Protein AF-0000000066533233 (afdb_homodimer)

Secondary structure (DSSP, 8-state):
-------HHHHHHHHHHHTTT--B-HHHHHHHHHHHHHH-HHHHHH----HHHHHHHHHHHHHHHHTT-SPTTHHHHHHHHHHHHHHHHHHHHHHHHHHHHHHHHHHHHHHHHHHHHHHHHHHHHHHHHHHHHHHHHHHHHHHHSS--/-------HHHHHHHHHHHTTT--B-HHHHHHHHHHHHHH-HHHHHH----HHHHHHHHHHHHHHHHTT-SPTTHHHHHHHHHHHHHHHHHHHHHHHHHHHHHHHHHHHHHHHHHHHHHHHHHHHHHHHHHHHHHHHHHHHHHHHTT--

Solvent-accessible surface area (backbone atoms only — not comparable to full-atom values): 16231 Å² total; per-residue (Å²): 132,80,73,75,74,64,48,70,54,54,50,51,50,50,52,59,35,44,78,24,71,42,66,68,50,67,70,53,54,51,51,43,51,51,52,43,36,72,63,35,56,66,51,65,75,64,55,58,82,43,70,68,54,47,52,53,48,49,54,40,49,49,58,34,46,76,73,67,70,50,61,71,44,48,66,23,50,49,43,19,52,49,41,46,50,52,50,51,52,51,52,52,49,51,50,49,50,48,49,52,50,51,52,48,50,52,49,52,53,52,49,53,52,52,53,56,54,51,51,53,54,53,54,53,50,55,52,52,54,52,53,51,52,53,52,51,51,53,58,54,53,61,60,57,60,65,77,104,132,81,73,76,74,63,46,71,55,54,49,50,50,50,50,60,34,45,78,25,71,41,69,66,51,66,69,54,53,50,51,44,52,50,53,43,36,74,63,35,57,65,51,66,73,65,54,58,84,43,68,68,55,48,52,52,47,49,54,41,49,48,59,34,47,75,74,66,68,51,62,69,43,45,65,20,49,50,43,20,50,50,39,47,49,53,49,52,52,52,52,51,51,50,50,50,49,48,48,52,48,50,52,48,48,50,49,52,52,52,49,53,52,51,53,55,53,53,52,53,55,51,52,52,51,55,51,51,53,51,53,51,51,52,51,52,51,53,59,54,54,62,60,58,61,65,78,105

Nearest PDB structures (foldseek):
  5i27-assembly1_A  TM=8.491E-01  e=5.460E-04  Mouse mammary tumor virus
  5hyb-assembly1_B  TM=7.938E-01  e=5.138E-04  Mouse mammary tumor virus (STRAIN BR6)
  2mv4-assembly1_A  TM=7.016E-01  e=3.370E-03  Mason-Pfizer monkey virus
  5i27-assembly1_A  TM=8.586E-01  e=7.235E-04  Mouse mammary tumor virus
  5hyb-assembly1_B  TM=8.048E-01  e=5.025E-04  Mouse mammary tumor virus (STRAIN BR6)

Radius of gyration: 43.46 Å; Cα contacts (8 Å, |Δi|>4): 169; chains: 2; bounding box: 46×188×94 Å

Organism: Rattus norvegicus (NCBI:txid10116)

Structure (mmCIF, N/CA/C/O backbone):
data_AF-0000000066533233-model_v1
#
loop_
_entity.id
_entity.type
_entity.pdbx_description
1 polymer 'Uncharacterized protein'
#
loop_
_atom_site.group_PDB
_atom_site.id
_atom_site.type_symbol
_atom_site.label_atom_id
_atom_site.label_alt_id
_atom_site.label_comp_id
_atom_site.label_asym_id
_atom_site.label_entity_id
_atom_site.label_seq_id
_atom_site.pdbx_PDB_ins_code
_atom_site.Cartn_x
_atom_site.Cartn_y
_atom_site.Cartn_z
_atom_site.occupancy
_atom_site.B_iso_or_equiv
_atom_site.auth_seq_id
_atom_site.auth_comp_id
_atom_site.auth_asym_id
_atom_site.auth_atom_id
_atom_site.pdbx_PDB_model_num
ATOM 1 N N . MET A 1 1 ? 10.734 11.352 -30.969 1 25.33 1 MET A N 1
ATOM 2 C CA . MET A 1 1 ? 9.75 11.016 -29.938 1 25.33 1 MET A CA 1
ATOM 3 C C . MET A 1 1 ? 10.406 10.352 -28.734 1 25.33 1 MET A C 1
ATOM 5 O O . MET A 1 1 ? 11.008 9.281 -28.875 1 25.33 1 MET A O 1
ATOM 9 N N . GLY A 1 2 ? 11.289 10.906 -27.938 1 35.47 2 GLY A N 1
ATOM 10 C CA . GLY A 1 2 ? 12.375 10.445 -27.078 1 35.47 2 GLY A CA 1
ATOM 11 C C . GLY A 1 2 ? 11.953 9.352 -26.109 1 35.47 2 GLY A C 1
ATOM 12 O O . GLY A 1 2 ? 10.891 9.438 -25.5 1 35.47 2 GLY A O 1
ATOM 13 N N . SER A 1 3 ? 12.078 8.102 -26.297 1 41.72 3 SER A N 1
ATOM 14 C CA . SER A 1 3 ? 11.883 6.918 -25.469 1 41.72 3 SER A CA 1
ATOM 15 C C . SER A 1 3 ? 12.219 7.195 -24.016 1 41.72 3 SER A C 1
ATOM 17 O O . SER A 1 3 ? 13.383 7.441 -23.672 1 41.72 3 SER A O 1
ATOM 19 N N . SER A 1 4 ? 11.625 8.117 -23.359 1 45.34 4 SER A N 1
ATOM 20 C CA . SER A 1 4 ? 11.938 8.43 -21.969 1 45.34 4 SER A CA 1
ATOM 21 C C . SER A 1 4 ? 12.406 7.188 -21.219 1 45.34 4 SER A C 1
ATOM 23 O O . SER A 1 4 ? 11.656 6.215 -21.094 1 45.34 4 SER A O 1
ATOM 25 N N . HIS A 1 5 ? 13.586 6.777 -21.422 1 52.59 5 HIS A N 1
ATOM 26 C CA . HIS A 1 5 ? 14.312 5.605 -20.938 1 52.59 5 HIS A CA 1
ATOM 27 C C . HIS A 1 5 ? 13.953 5.301 -19.484 1 52.59 5 HIS A C 1
ATOM 29 O O . HIS A 1 5 ? 14.352 6.035 -18.578 1 52.59 5 HIS A O 1
ATOM 35 N N . SER A 1 6 ? 12.859 4.664 -19.344 1 65.81 6 SER A N 1
ATOM 36 C CA . SER A 1 6 ? 12.531 4.117 -18.031 1 65.81 6 SER A CA 1
ATOM 37 C C . SER A 1 6 ? 13.711 3.354 -17.438 1 65.81 6 SER A C 1
ATOM 39 O O . SER A 1 6 ? 14.367 2.576 -18.141 1 65.81 6 SER A O 1
ATOM 41 N N . THR A 1 7 ? 14.289 3.848 -16.438 1 83.56 7 THR A N 1
ATOM 42 C CA . THR A 1 7 ? 15.312 3.092 -15.734 1 83.56 7 THR A CA 1
ATOM 43 C C . THR A 1 7 ? 14.867 1.652 -15.5 1 83.56 7 THR A C 1
ATOM 45 O O . THR A 1 7 ? 13.664 1.362 -15.516 1 83.56 7 THR A O 1
ATOM 48 N N . PRO A 1 8 ? 15.836 0.792 -15.594 1 89.81 8 PRO A N 1
ATOM 49 C CA . PRO A 1 8 ? 15.492 -0.604 -15.312 1 89.81 8 PRO A CA 1
ATOM 50 C C . PRO A 1 8 ? 14.625 -0.759 -14.07 1 89.81 8 PRO A C 1
ATOM 52 O O . PRO A 1 8 ? 13.719 -1.594 -14.039 1 89.81 8 PRO A O 1
ATOM 55 N N . LEU A 1 9 ? 14.891 0.061 -13.172 1 93.5 9 LEU A N 1
ATOM 56 C CA . LEU A 1 9 ? 14.133 -0.022 -11.93 1 93.5 9 LEU A CA 1
ATOM 57 C C . LEU A 1 9 ? 12.68 0.391 -12.156 1 93.5 9 LEU A C 1
ATOM 59 O O . LEU A 1 9 ? 11.758 -0.261 -11.664 1 93.5 9 LEU A O 1
ATOM 63 N N . LEU A 1 10 ? 12.469 1.423 -12.836 1 94.06 10 LEU A N 1
ATOM 64 C CA . LEU A 1 10 ? 11.109 1.865 -13.156 1 94.06 10 LEU A CA 1
ATOM 65 C C . LEU A 1 10 ? 10.352 0.787 -13.914 1 94.06 10 LEU A C 1
ATOM 67 O O . LEU A 1 10 ? 9.188 0.507 -13.617 1 94.06 10 LEU A O 1
ATOM 71 N N . SER A 1 11 ? 11.016 0.204 -14.844 1 94.06 11 SER A N 1
ATOM 72 C CA . SER A 1 11 ? 10.383 -0.852 -15.633 1 94.06 11 SER A CA 1
ATOM 73 C C . SER A 1 11 ? 10.039 -2.057 -14.758 1 94.06 11 SER A C 1
ATOM 75 O O . SER A 1 11 ? 8.984 -2.67 -14.93 1 94.06 11 SER A O 1
ATOM 77 N N . ALA A 1 12 ? 10.938 -2.371 -13.891 1 94.5 12 ALA A N 1
ATOM 78 C CA . ALA A 1 12 ? 10.719 -3.498 -12.992 1 94.5 12 ALA A CA 1
ATOM 79 C C . ALA A 1 12 ? 9.523 -3.24 -12.078 1 94.5 12 ALA A C 1
ATOM 81 O O . ALA A 1 12 ? 8.727 -4.145 -11.812 1 94.5 12 ALA A O 1
ATOM 82 N N . LEU A 1 13 ? 9.414 -2.031 -11.609 1 95.31 13 LEU A N 1
ATOM 83 C CA . LEU A 1 13 ? 8.289 -1.667 -10.758 1 95.31 13 LEU A CA 1
ATOM 84 C C . LEU A 1 13 ? 6.977 -1.727 -11.531 1 95.31 13 LEU A C 1
ATOM 86 O O . LEU A 1 13 ? 5.977 -2.238 -11.023 1 95.31 13 LEU A O 1
ATOM 90 N N . GLN A 1 14 ? 7.039 -1.22 -12.672 1 95.06 14 GLN A N 1
ATOM 91 C CA . GLN A 1 14 ? 5.84 -1.238 -13.508 1 95.06 14 GLN A CA 1
ATOM 92 C C . GLN A 1 14 ? 5.398 -2.668 -13.797 1 95.06 14 GLN A C 1
ATOM 94 O O . GLN A 1 14 ? 4.203 -2.965 -13.805 1 95.06 14 GLN A O 1
ATOM 99 N N . GLU A 1 15 ? 6.316 -3.533 -14.102 1 95.25 15 GLU A N 1
ATOM 100 C CA . GLU A 1 15 ? 5.996 -4.938 -14.344 1 95.25 15 GLU A CA 1
ATOM 101 C C . GLU A 1 15 ? 5.402 -5.59 -13.094 1 95.25 15 GLU A C 1
ATOM 103 O O . GLU A 1 15 ? 4.406 -6.312 -13.188 1 95.25 15 GLU A O 1
ATOM 108 N N . LEU A 1 16 ? 6.016 -5.316 -11.961 1 95.25 16 LEU A N 1
ATOM 109 C CA . LEU A 1 16 ? 5.551 -5.867 -10.695 1 95.25 16 LEU A CA 1
ATOM 110 C C . LEU A 1 16 ? 4.102 -5.469 -10.43 1 95.25 16 LEU A C 1
ATOM 112 O O . LEU A 1 16 ? 3.271 -6.316 -10.102 1 95.25 16 LEU A O 1
ATOM 116 N N . LEU A 1 17 ? 3.791 -4.199 -10.602 1 95.38 17 LEU A N 1
ATOM 117 C CA . LEU A 1 17 ? 2.459 -3.656 -10.359 1 95.38 17 LEU A CA 1
ATOM 118 C C . LEU A 1 17 ? 1.478 -4.133 -11.422 1 95.38 17 LEU A C 1
ATOM 120 O O . LEU A 1 17 ? 0.337 -4.484 -11.109 1 95.38 17 LEU A O 1
ATOM 124 N N . GLY A 1 18 ? 1.97 -4.188 -12.648 1 94.44 18 GLY A N 1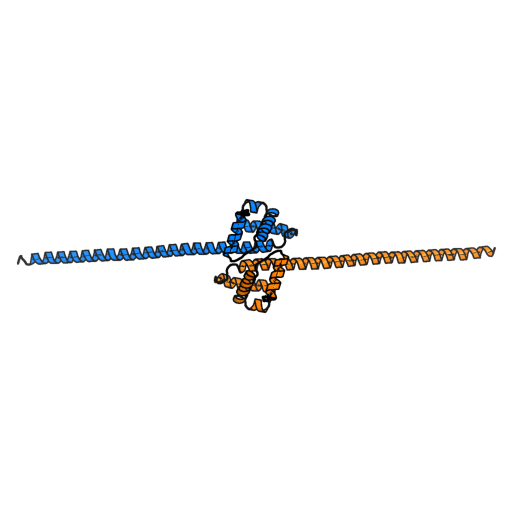
ATOM 125 C CA . GLY A 1 18 ? 1.137 -4.629 -13.75 1 94.44 18 GLY A CA 1
ATOM 126 C C . GLY A 1 18 ? 0.648 -6.055 -13.594 1 94.44 18 GLY A C 1
ATOM 127 O O . GLY A 1 18 ? -0.498 -6.367 -13.93 1 94.44 18 GLY A O 1
ATOM 128 N N . GLN A 1 19 ? 1.421 -6.891 -13.141 1 93.31 19 GLN A N 1
ATOM 129 C CA . GLN A 1 19 ? 1.07 -8.289 -12.922 1 93.31 19 GLN A CA 1
ATOM 130 C C . GLN A 1 19 ? -0.062 -8.414 -11.906 1 93.31 19 GLN A C 1
ATOM 132 O O . GLN A 1 19 ? -0.765 -9.43 -11.875 1 93.31 19 GLN A O 1
ATOM 137 N N . ARG A 1 20 ? -0.234 -7.422 -11.148 1 92.25 20 ARG A N 1
ATOM 138 C CA . ARG A 1 20 ? -1.268 -7.426 -10.117 1 92.25 20 ARG A CA 1
ATOM 139 C C . ARG A 1 20 ? -2.404 -6.477 -10.477 1 92.25 20 ARG A C 1
ATOM 141 O O . ARG A 1 20 ? -3.166 -6.051 -9.602 1 92.25 20 ARG A O 1
ATOM 148 N N . LYS A 1 21 ? -2.408 -6.039 -11.672 1 91.19 21 LYS A N 1
ATOM 149 C CA . LYS A 1 21 ? -3.469 -5.223 -12.25 1 91.19 21 LYS A CA 1
ATOM 150 C C . LYS A 1 21 ? -3.537 -3.854 -11.578 1 91.19 21 LYS A C 1
ATOM 152 O O . LYS A 1 21 ? -4.621 -3.285 -11.422 1 91.19 21 LYS A O 1
ATOM 157 N N . LEU A 1 22 ? -2.391 -3.547 -11.086 1 93.25 22 LEU A N 1
ATOM 158 C CA . LEU A 1 22 ? -2.266 -2.205 -10.531 1 93.25 22 LEU A CA 1
ATOM 159 C C . LEU A 1 22 ? -1.578 -1.268 -11.516 1 93.25 22 LEU A C 1
ATOM 161 O O . LEU A 1 22 ? -0.534 -1.606 -12.078 1 93.25 22 LEU A O 1
ATOM 165 N N . LYS A 1 23 ? -2.234 -0.188 -11.773 1 91.12 23 LYS A N 1
ATOM 166 C CA . LYS A 1 23 ? -1.655 0.791 -12.688 1 91.12 23 LYS A CA 1
ATOM 167 C C . LYS A 1 23 ? -1.463 2.139 -12 1 91.12 23 LYS A C 1
ATOM 169 O O . LYS A 1 23 ? -2.434 2.771 -11.578 1 91.12 23 LYS A O 1
ATOM 174 N N . ILE A 1 24 ? -0.242 2.443 -11.891 1 91.69 24 ILE A N 1
ATOM 175 C CA . ILE A 1 24 ? 0.145 3.738 -11.336 1 91.69 24 ILE A CA 1
ATOM 176 C C . ILE A 1 24 ? 0.791 4.59 -12.43 1 91.69 24 ILE A C 1
ATOM 178 O O . ILE A 1 24 ? 1.568 4.086 -13.242 1 91.69 24 ILE A O 1
ATOM 182 N N . GLU A 1 25 ? 0.416 5.852 -12.406 1 91.25 25 GLU A N 1
ATOM 183 C CA . GLU A 1 25 ? 0.989 6.762 -13.391 1 91.25 25 GLU A CA 1
ATOM 184 C C . GLU A 1 25 ? 2.512 6.805 -13.281 1 91.25 25 GLU A C 1
ATOM 186 O O . GLU A 1 25 ? 3.061 6.836 -12.18 1 91.25 25 GLU A O 1
ATOM 191 N N . LYS A 1 26 ? 3.09 6.867 -14.461 1 92.81 26 LYS A N 1
ATOM 192 C CA . LYS A 1 26 ? 4.547 6.887 -14.523 1 92.81 26 LYS A CA 1
ATOM 193 C C . LYS A 1 26 ? 5.121 8.055 -13.734 1 92.81 26 LYS A C 1
ATOM 195 O O . LYS A 1 26 ? 6.129 7.91 -13.039 1 92.81 26 LYS A O 1
ATOM 200 N N . LYS A 1 27 ? 4.5 9.203 -13.805 1 93.75 27 LYS A N 1
ATOM 201 C CA . LYS A 1 27 ? 4.984 10.406 -13.133 1 93.75 27 LYS A CA 1
ATOM 202 C C . LYS A 1 27 ? 5.023 10.211 -11.617 1 93.75 27 LYS A C 1
ATOM 204 O O . LYS A 1 27 ? 5.922 10.719 -10.945 1 93.75 27 LYS A O 1
ATOM 209 N N . ILE A 1 28 ? 4.062 9.492 -11.125 1 93.88 28 ILE A N 1
ATOM 210 C CA . ILE A 1 28 ? 3.984 9.234 -9.688 1 93.88 28 ILE A CA 1
ATOM 211 C C . ILE A 1 28 ? 5.121 8.305 -9.273 1 93.88 28 ILE A C 1
ATOM 213 O O . ILE A 1 28 ? 5.777 8.539 -8.25 1 93.88 28 ILE A O 1
ATOM 217 N N . LEU A 1 29 ? 5.395 7.266 -10.086 1 95.19 29 LEU A N 1
ATOM 218 C CA . LEU A 1 29 ? 6.473 6.332 -9.789 1 95.19 29 LEU A CA 1
ATOM 219 C C . LEU A 1 29 ? 7.828 7.023 -9.859 1 95.19 29 LEU A C 1
ATOM 221 O O . LEU A 1 29 ? 8.711 6.758 -9.039 1 95.19 29 LEU A O 1
ATOM 225 N N . LEU A 1 30 ? 7.934 7.914 -10.781 1 94.94 30 LEU A N 1
ATOM 226 C CA . LEU A 1 30 ? 9.188 8.656 -10.906 1 94.94 30 LEU A CA 1
ATOM 227 C C . LEU A 1 30 ? 9.398 9.57 -9.703 1 94.94 30 LEU A C 1
ATOM 229 O O . LEU A 1 30 ? 10.508 9.641 -9.164 1 94.94 30 LEU A O 1
ATOM 233 N N . SER A 1 31 ? 8.375 10.242 -9.297 1 95.62 31 SER A N 1
ATOM 234 C CA . SER A 1 31 ? 8.453 11.078 -8.102 1 95.62 31 SER A CA 1
ATOM 235 C C . SER A 1 31 ? 8.805 10.25 -6.871 1 95.62 31 SER A C 1
ATOM 237 O O . SER A 1 31 ? 9.586 10.688 -6.023 1 95.62 31 SER A O 1
ATOM 239 N N . PHE A 1 32 ? 8.234 9.102 -6.797 1 96.69 32 PHE A N 1
ATOM 240 C CA . PHE A 1 32 ? 8.516 8.18 -5.699 1 96.69 32 PHE A CA 1
ATOM 241 C C . PHE A 1 32 ? 9.984 7.773 -5.699 1 96.69 32 PHE A C 1
ATOM 243 O O . PHE A 1 32 ? 10.641 7.805 -4.656 1 96.69 32 PHE A O 1
ATOM 250 N N . LEU A 1 33 ? 10.484 7.434 -6.848 1 96.31 33 LEU A N 1
ATOM 251 C CA . LEU A 1 33 ? 11.875 7 -6.953 1 96.31 33 LEU A CA 1
ATOM 252 C C . LEU A 1 33 ? 12.82 8.148 -6.637 1 96.31 33 LEU A C 1
ATOM 254 O O . LEU A 1 33 ? 13.875 7.941 -6.027 1 96.31 33 LEU A O 1
ATOM 258 N N . ASP A 1 34 ? 12.445 9.344 -7 1 96.38 34 ASP A N 1
ATOM 259 C CA . ASP A 1 34 ? 13.234 10.516 -6.648 1 96.38 34 ASP A CA 1
ATOM 260 C C . ASP A 1 34 ? 13.289 10.703 -5.133 1 96.38 34 ASP A C 1
ATOM 262 O O . ASP A 1 34 ? 14.352 11.016 -4.582 1 96.38 34 ASP A O 1
ATOM 266 N N . GLU A 1 35 ? 12.164 10.547 -4.516 1 97.19 35 GLU A N 1
ATOM 267 C CA . GLU A 1 35 ? 12.102 10.656 -3.061 1 97.19 35 GLU A CA 1
ATOM 268 C C . GLU A 1 35 ? 12.914 9.555 -2.389 1 97.19 35 GLU A C 1
ATOM 270 O O . GLU A 1 35 ? 13.586 9.805 -1.383 1 97.19 35 GLU A O 1
ATOM 275 N N . CYS A 1 36 ? 12.883 8.367 -2.928 1 96.75 36 CYS A N 1
ATOM 276 C CA . CYS A 1 36 ? 13.711 7.277 -2.422 1 96.75 36 CYS A CA 1
ATOM 277 C C . CYS A 1 36 ? 15.188 7.617 -2.537 1 96.75 36 CYS A C 1
ATOM 279 O O . CYS A 1 36 ? 15.969 7.348 -1.619 1 96.75 36 CYS A O 1
ATOM 281 N N . ASN A 1 37 ? 15.539 8.188 -3.619 1 95.94 37 ASN A N 1
ATOM 282 C CA . ASN A 1 37 ? 16.922 8.578 -3.834 1 95.94 37 ASN A CA 1
ATOM 283 C C . ASN A 1 37 ? 17.375 9.641 -2.834 1 95.94 37 ASN A C 1
ATOM 285 O O . ASN A 1 37 ? 18.5 9.594 -2.338 1 95.94 37 ASN A O 1
ATOM 289 N N . ARG A 1 38 ? 16.609 10.5 -2.58 1 96.75 38 ARG A N 1
ATOM 290 C CA . ARG A 1 38 ? 16.906 11.555 -1.61 1 96.75 38 ARG A CA 1
ATOM 291 C C . ARG A 1 38 ? 17.078 10.977 -0.21 1 96.75 38 ARG A C 1
ATOM 293 O O . ARG A 1 38 ? 18.016 11.336 0.505 1 96.75 38 ARG A O 1
ATOM 300 N N . CYS A 1 39 ? 16.266 10.047 0.195 1 96.31 39 CYS A N 1
ATOM 301 C CA . CYS A 1 39 ? 16.25 9.5 1.547 1 96.31 39 CYS A CA 1
ATOM 302 C C . CYS A 1 39 ? 17.266 8.383 1.7 1 96.31 39 CYS A C 1
ATOM 304 O O . CYS A 1 39 ? 17.797 8.164 2.791 1 96.31 39 CYS A O 1
ATOM 306 N N . ALA A 1 40 ? 17.422 7.656 0.621 1 96.69 40 ALA A N 1
ATOM 307 C CA . ALA A 1 40 ? 18.25 6.453 0.641 1 96.69 40 ALA A CA 1
ATOM 308 C C . ALA A 1 40 ? 19.047 6.309 -0.656 1 96.69 40 ALA A C 1
ATOM 310 O O . ALA A 1 40 ? 18.781 5.414 -1.461 1 96.69 40 ALA A O 1
ATOM 311 N N . PRO A 1 41 ? 20.109 7.008 -0.804 1 95.31 41 PRO A N 1
ATOM 312 C CA . PRO A 1 41 ? 20.844 7.023 -2.07 1 95.31 41 PRO A CA 1
ATOM 313 C C . PRO A 1 41 ? 21.391 5.648 -2.457 1 95.31 41 PRO A C 1
ATOM 315 O O . PRO A 1 41 ? 21.516 5.344 -3.646 1 95.31 41 PRO A O 1
ATOM 318 N N . TRP A 1 42 ? 21.594 4.793 -1.522 1 95.12 42 TRP A N 1
ATOM 319 C CA . TRP A 1 42 ? 22.109 3.457 -1.798 1 95.12 42 TRP A CA 1
ATOM 320 C C . TRP A 1 42 ? 21.109 2.646 -2.611 1 95.12 42 TRP A C 1
ATOM 322 O O . TRP A 1 42 ? 21.484 1.709 -3.318 1 95.12 42 TRP A O 1
ATOM 332 N N . PHE A 1 43 ? 19.875 2.908 -2.494 1 95.25 43 PHE A N 1
ATOM 333 C CA . PHE A 1 43 ? 18.812 2.062 -3.033 1 95.25 43 PHE A CA 1
ATOM 334 C C . PHE A 1 43 ? 18.797 2.107 -4.555 1 95.25 43 PHE A C 1
ATOM 336 O O . PHE A 1 43 ? 18.703 1.07 -5.215 1 95.25 43 PHE A O 1
ATOM 343 N N . ILE A 1 44 ? 18.875 3.301 -5.062 1 89.69 44 ILE A N 1
ATOM 344 C CA . ILE A 1 44 ? 18.797 3.436 -6.516 1 89.69 44 ILE A CA 1
ATOM 345 C C . ILE A 1 44 ? 20.047 2.84 -7.148 1 89.69 44 ILE A C 1
ATOM 347 O O . ILE A 1 44 ? 19.984 2.256 -8.234 1 89.69 44 ILE A O 1
ATOM 351 N N . VAL A 1 45 ? 21.172 3 -6.461 1 88.38 45 VAL A N 1
ATOM 352 C CA . VAL A 1 45 ? 22.438 2.469 -6.941 1 88.38 45 VAL A CA 1
ATOM 353 C C . VAL A 1 45 ? 22.391 0.942 -6.961 1 88.38 45 VAL A C 1
ATOM 355 O O . VAL A 1 45 ? 22.828 0.313 -7.926 1 88.38 45 VAL A O 1
ATOM 358 N N . SER A 1 46 ? 21.766 0.356 -5.973 1 86.88 46 SER A N 1
ATOM 359 C CA . SER A 1 46 ? 21.641 -1.098 -5.926 1 86.88 46 SER A CA 1
ATOM 360 C C . SER A 1 46 ? 20.656 -1.602 -6.977 1 86.88 46 SER A C 1
ATOM 362 O O . SER A 1 46 ? 20.875 -2.648 -7.59 1 86.88 46 SER A O 1
ATOM 364 N N . GLY A 1 47 ? 19.547 -0.859 -7.062 1 83.19 47 GLY A N 1
ATOM 365 C CA . GLY A 1 47 ? 18.516 -1.21 -8.016 1 83.19 47 GLY A CA 1
ATOM 366 C C . GLY A 1 47 ? 17.797 -2.504 -7.664 1 83.19 47 GLY A C 1
ATOM 367 O O . GLY A 1 47 ? 17.094 -3.076 -8.5 1 83.19 47 GLY A O 1
ATOM 368 N N . SER A 1 48 ? 17.906 -2.99 -6.496 1 89.31 48 SER A N 1
ATOM 369 C CA . SER A 1 48 ? 17.391 -4.293 -6.098 1 89.31 48 SER A CA 1
ATOM 370 C C . SER A 1 48 ? 15.969 -4.18 -5.57 1 89.31 48 SER A C 1
ATOM 372 O O . SER A 1 48 ? 15.656 -3.273 -4.793 1 89.31 48 SER A O 1
ATOM 374 N N . LEU A 1 49 ? 15.188 -5.078 -6.113 1 93.56 49 LEU A N 1
ATOM 375 C CA . LEU A 1 49 ? 13.805 -5.141 -5.637 1 93.56 49 LEU A CA 1
ATOM 376 C C . LEU A 1 49 ? 13.586 -6.371 -4.77 1 93.56 49 LEU A C 1
ATOM 378 O O . LEU A 1 49 ? 12.484 -6.922 -4.734 1 93.56 49 LEU A O 1
ATOM 382 N N . THR A 1 50 ? 14.656 -6.746 -4.121 1 93.56 50 THR A N 1
ATOM 383 C CA . THR A 1 50 ? 14.477 -7.832 -3.162 1 93.56 50 THR A CA 1
ATOM 384 C C . THR A 1 50 ? 13.727 -7.344 -1.928 1 93.56 50 THR A C 1
ATOM 386 O O . THR A 1 50 ? 13.75 -6.152 -1.606 1 93.56 50 THR A O 1
ATOM 389 N N . LEU A 1 51 ? 13.102 -8.305 -1.281 1 94.88 51 LEU A N 1
ATOM 390 C CA . LEU A 1 51 ? 12.375 -7.941 -0.068 1 94.88 51 LEU A CA 1
ATOM 391 C C . LEU A 1 51 ? 13.32 -7.359 0.978 1 94.88 51 LEU A C 1
ATOM 393 O O . LEU A 1 51 ? 12.953 -6.43 1.701 1 94.88 51 LEU A O 1
ATOM 397 N N . ARG A 1 52 ? 14.477 -7.922 1.049 1 94.56 52 ARG A N 1
ATOM 398 C CA . ARG A 1 52 ? 15.469 -7.445 2.008 1 94.56 52 ARG A CA 1
ATOM 399 C C . ARG A 1 52 ? 15.844 -5.988 1.73 1 94.56 52 ARG A C 1
ATOM 401 O O . ARG A 1 52 ? 15.859 -5.164 2.645 1 94.56 52 ARG A O 1
ATOM 408 N N . ALA A 1 53 ? 16.203 -5.688 0.531 1 95.69 53 ALA A N 1
ATOM 409 C CA . ALA A 1 53 ? 16.531 -4.32 0.148 1 95.69 53 ALA A CA 1
ATOM 410 C C . ALA A 1 53 ? 15.352 -3.381 0.371 1 95.69 53 ALA A C 1
ATOM 412 O O . ALA A 1 53 ? 15.531 -2.236 0.792 1 95.69 53 ALA A O 1
ATOM 413 N N . TRP A 1 54 ? 14.156 -3.848 0.099 1 97.5 54 TRP A N 1
ATOM 414 C CA . TRP A 1 54 ? 12.953 -3.041 0.24 1 97.5 54 TRP A CA 1
ATOM 415 C C . TRP A 1 54 ? 12.672 -2.73 1.707 1 97.5 54 TRP A C 1
ATOM 417 O O . TRP A 1 54 ? 12.266 -1.616 2.047 1 97.5 54 TRP A O 1
ATOM 427 N N . GLU A 1 55 ? 12.938 -3.668 2.551 1 97.19 55 GLU A N 1
ATOM 428 C CA . GLU A 1 55 ? 12.758 -3.465 3.984 1 97.19 55 GLU A CA 1
ATOM 429 C C . GLU A 1 55 ? 13.781 -2.475 4.535 1 97.19 55 GLU A C 1
ATOM 431 O O . GLU A 1 55 ? 13.461 -1.66 5.402 1 97.19 55 GLU A O 1
ATOM 436 N N . ARG A 1 56 ? 14.969 -2.553 4.027 1 9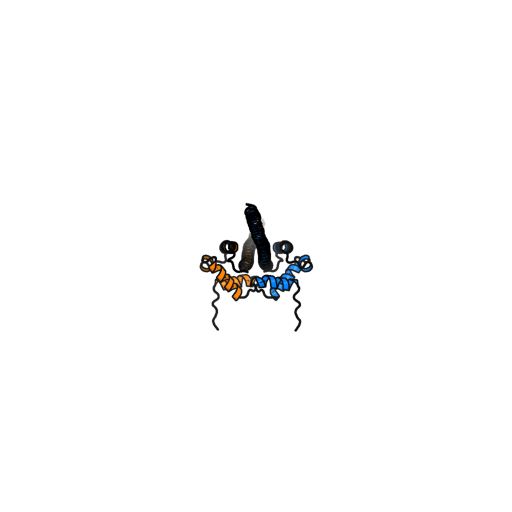7.44 56 ARG A N 1
ATOM 437 C CA . ARG A 1 56 ? 15.984 -1.573 4.41 1 97.44 56 ARG A CA 1
ATOM 438 C C . ARG A 1 56 ? 15.578 -0.169 3.977 1 97.44 56 ARG A C 1
ATOM 440 O O . ARG A 1 56 ? 15.734 0.791 4.734 1 97.44 56 ARG A O 1
ATOM 447 N N . LEU A 1 57 ? 15.109 -0.087 2.795 1 97.88 57 LEU A N 1
ATOM 448 C CA . LEU A 1 57 ? 14.578 1.186 2.314 1 97.88 57 LEU A CA 1
ATOM 449 C C . LEU A 1 57 ? 13.492 1.708 3.24 1 97.88 57 LEU A C 1
ATOM 451 O O . LEU A 1 57 ? 13.461 2.896 3.568 1 97.88 57 LEU A O 1
ATOM 455 N N . GLY A 1 58 ? 12.609 0.815 3.645 1 97.88 58 GLY A N 1
ATOM 456 C CA . GLY A 1 58 ? 11.547 1.197 4.559 1 97.88 58 GLY A CA 1
ATOM 457 C C . GLY A 1 58 ? 12.062 1.839 5.836 1 97.88 58 GLY A C 1
ATOM 458 O O . GLY A 1 58 ? 11.492 2.826 6.309 1 97.88 58 GLY A O 1
ATOM 459 N N . LYS A 1 59 ? 13.078 1.296 6.332 1 97.56 59 LYS A N 1
ATOM 460 C CA . LYS A 1 59 ? 13.672 1.839 7.551 1 97.56 59 LYS A CA 1
ATOM 461 C C . LYS A 1 59 ? 14.211 3.248 7.32 1 97.56 59 LYS A C 1
ATOM 463 O O . LYS A 1 59 ? 14.062 4.125 8.172 1 97.56 59 LYS A O 1
ATOM 468 N N . ASP A 1 60 ? 14.82 3.428 6.195 1 97.44 60 ASP A N 1
ATOM 469 C CA . ASP A 1 60 ? 15.344 4.754 5.875 1 97.44 60 ASP A CA 1
ATOM 470 C C . ASP A 1 60 ? 14.203 5.762 5.695 1 97.44 60 ASP A C 1
ATOM 472 O O . ASP A 1 60 ? 14.32 6.91 6.121 1 97.44 60 ASP A O 1
ATOM 476 N N . LEU A 1 61 ? 13.156 5.387 5.094 1 97.19 61 LEU A N 1
ATOM 477 C CA . LEU A 1 61 ? 12.008 6.27 4.91 1 97.19 61 LEU A CA 1
ATOM 478 C C . LEU A 1 61 ? 11.375 6.621 6.254 1 97.19 61 LEU A C 1
ATOM 480 O O . LEU A 1 61 ? 10.875 7.734 6.438 1 97.19 61 LEU A O 1
ATOM 484 N N . ASP A 1 62 ? 11.445 5.68 7.18 1 95.5 62 ASP A N 1
ATOM 485 C CA . ASP A 1 62 ? 10.883 5.91 8.508 1 95.5 62 ASP A CA 1
ATOM 486 C C . ASP A 1 62 ? 11.641 7.012 9.242 1 95.5 62 ASP A C 1
ATOM 488 O O . ASP A 1 62 ? 11.039 7.793 9.984 1 95.5 62 ASP A O 1
ATOM 492 N N . LYS A 1 63 ? 12.914 7.055 9.055 1 95.62 63 LYS A N 1
ATOM 493 C CA . LYS A 1 63 ? 13.711 8.117 9.664 1 95.62 63 LYS A CA 1
ATOM 494 C C . LYS A 1 63 ? 13.258 9.492 9.18 1 95.62 63 LYS A C 1
ATOM 496 O O . LYS A 1 63 ? 13.172 10.438 9.961 1 95.62 63 LYS A O 1
ATOM 501 N N . GLU A 1 64 ? 12.969 9.547 7.934 1 94.19 64 GLU A N 1
ATOM 502 C CA . GLU A 1 64 ? 12.531 10.805 7.34 1 94.19 64 GLU A CA 1
ATOM 503 C C . GLU A 1 64 ? 11.117 11.164 7.797 1 94.19 64 GLU A C 1
ATOM 505 O O . GLU A 1 64 ? 10.789 12.344 7.945 1 94.19 64 GLU A O 1
ATOM 510 N N . THR A 1 65 ? 10.336 10.188 7.984 1 89.94 65 THR A N 1
ATOM 511 C CA . THR A 1 65 ? 8.977 10.398 8.469 1 89.94 65 THR A CA 1
ATOM 512 C C . THR A 1 65 ? 8.984 11 9.867 1 89.94 65 THR A C 1
ATOM 514 O O . THR A 1 65 ? 8.188 11.891 10.172 1 89.94 65 THR A O 1
ATOM 517 N N . THR A 1 66 ? 9.828 10.578 10.703 1 88.56 66 THR A N 1
ATOM 518 C CA . THR A 1 66 ? 9.922 11.008 12.094 1 88.56 66 THR A CA 1
ATOM 519 C C . THR A 1 66 ? 10.266 12.492 12.18 1 88.56 66 THR A C 1
ATOM 521 O O . THR A 1 66 ? 9.828 13.18 13.102 1 88.56 66 THR A O 1
ATOM 524 N N . VAL A 1 67 ? 10.953 13 11.234 1 89.88 67 VAL A N 1
ATOM 525 C CA . VAL A 1 67 ? 11.359 14.398 11.281 1 89.88 67 VAL A CA 1
ATOM 526 C C . VAL A 1 67 ? 10.445 15.234 10.383 1 89.88 67 VAL A C 1
ATOM 528 O O . VAL A 1 67 ? 10.664 16.438 10.211 1 89.88 67 VAL A O 1
ATOM 531 N N . GLY A 1 68 ? 9.461 14.531 9.781 1 87.44 68 GLY A N 1
ATOM 532 C CA . GLY A 1 68 ? 8.43 15.242 9.039 1 87.44 68 GLY A CA 1
ATOM 533 C C . GLY A 1 68 ? 8.883 15.688 7.664 1 87.44 68 GLY A C 1
ATOM 534 O O . GLY A 1 68 ? 8.359 16.656 7.117 1 87.44 68 GLY A O 1
ATOM 535 N N . LYS A 1 69 ? 9.844 15.039 7.066 1 92.19 69 LYS A N 1
ATOM 536 C CA . LYS A 1 69 ? 10.43 15.508 5.812 1 92.19 69 LYS A CA 1
ATOM 537 C C . LYS A 1 69 ? 10.031 14.602 4.652 1 92.19 69 LYS A C 1
ATOM 539 O O . LYS A 1 69 ? 10.297 14.914 3.49 1 92.19 69 LYS A O 1
ATOM 544 N N . LEU A 1 70 ? 9.359 13.523 4.934 1 94.62 70 LEU A N 1
ATOM 545 C CA . LEU A 1 70 ? 9 12.586 3.881 1 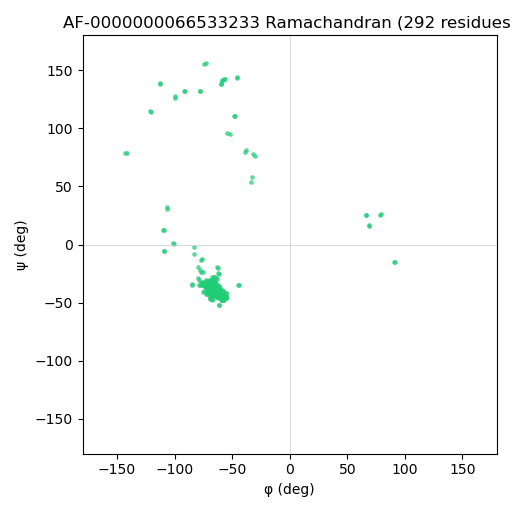94.62 70 LEU A CA 1
ATOM 546 C C . LEU A 1 70 ? 7.812 13.102 3.074 1 94.62 70 LEU A C 1
ATOM 548 O O . LEU A 1 70 ? 6.805 13.523 3.645 1 94.62 70 LEU A O 1
ATOM 552 N N . LYS A 1 71 ? 7.957 13.047 1.772 1 94.62 71 LYS A N 1
ATOM 553 C CA . LYS A 1 71 ? 6.867 13.477 0.9 1 94.62 71 LYS A CA 1
ATOM 554 C C . LYS A 1 71 ? 5.605 12.656 1.146 1 94.62 71 LYS A C 1
ATOM 556 O O . LYS A 1 71 ? 5.68 11.43 1.295 1 94.62 71 LYS A O 1
ATOM 561 N N . PRO A 1 72 ? 4.543 13.359 1.157 1 92.31 72 PRO A N 1
ATOM 562 C CA . PRO A 1 72 ? 3.289 12.617 1.295 1 92.31 72 PRO A CA 1
ATOM 563 C C . PRO A 1 72 ? 3.107 11.555 0.209 1 92.31 72 PRO A C 1
ATOM 565 O O . PRO A 1 72 ? 3.479 11.781 -0.946 1 92.31 72 PRO A O 1
ATOM 568 N N . GLY A 1 73 ? 2.559 10.438 0.59 1 94.69 73 GLY A N 1
ATOM 569 C CA . GLY A 1 73 ? 2.289 9.383 -0.376 1 94.69 73 GLY A CA 1
ATOM 570 C C . GLY A 1 73 ? 3.432 8.391 -0.517 1 94.69 73 GLY A C 1
ATOM 571 O O . GLY A 1 73 ? 3.252 7.301 -1.059 1 94.69 73 GLY A O 1
ATOM 572 N N . THR A 1 74 ? 4.598 8.766 -0.021 1 96.38 74 THR A N 1
ATOM 573 C CA . THR A 1 74 ? 5.762 7.902 -0.197 1 96.38 74 THR A CA 1
ATOM 574 C C . THR A 1 74 ? 5.602 6.605 0.586 1 96.38 74 THR A C 1
ATOM 576 O O . THR A 1 74 ? 5.793 5.516 0.04 1 96.38 74 THR A O 1
ATOM 579 N N . ARG A 1 75 ? 5.207 6.688 1.82 1 96.06 75 ARG A N 1
ATOM 580 C CA . ARG A 1 75 ? 5.102 5.496 2.658 1 96.06 75 ARG A CA 1
ATOM 581 C C . ARG A 1 75 ? 3.947 4.609 2.203 1 96.06 75 ARG A C 1
ATOM 583 O O . ARG A 1 75 ? 4.094 3.387 2.115 1 96.06 75 ARG A O 1
ATOM 590 N N . PRO A 1 76 ? 2.836 5.234 1.869 1 97.06 76 PRO A N 1
ATOM 591 C CA . PRO A 1 76 ? 1.761 4.414 1.309 1 97.06 76 PRO A CA 1
ATOM 592 C C . PRO A 1 76 ? 2.189 3.656 0.054 1 97.06 76 PRO A C 1
ATOM 594 O O . PRO A 1 76 ? 1.896 2.465 -0.083 1 97.06 76 PRO A O 1
ATOM 597 N N . LEU A 1 77 ? 2.855 4.27 -0.822 1 97.31 77 LEU A N 1
ATOM 598 C CA . LEU A 1 77 ? 3.312 3.609 -2.041 1 97.31 77 LEU A CA 1
ATOM 599 C C . LEU A 1 77 ? 4.332 2.52 -1.72 1 97.31 77 LEU A C 1
ATOM 601 O O . LEU A 1 77 ? 4.281 1.43 -2.293 1 97.31 77 LEU A O 1
ATOM 605 N N . TRP A 1 78 ? 5.215 2.834 -0.828 1 97.88 78 TRP A N 1
ATOM 606 C CA . TRP A 1 78 ? 6.172 1.825 -0.382 1 97.88 78 TRP A CA 1
ATOM 607 C C . TRP A 1 78 ? 5.453 0.586 0.14 1 97.88 78 TRP A C 1
ATOM 609 O O . TRP A 1 78 ? 5.844 -0.542 -0.167 1 97.88 78 TRP A O 1
ATOM 619 N N . ARG A 1 79 ? 4.465 0.799 0.93 1 96.88 79 ARG A N 1
ATOM 620 C CA . ARG A 1 79 ? 3.723 -0.311 1.517 1 96.88 79 ARG A CA 1
ATOM 621 C C . ARG A 1 79 ? 3.047 -1.15 0.437 1 96.88 79 ARG A C 1
ATOM 623 O O . ARG A 1 79 ? 3.01 -2.379 0.532 1 96.88 79 ARG A O 1
ATOM 630 N N . MET A 1 80 ? 2.459 -0.481 -0.478 1 97.06 80 MET A N 1
ATOM 631 C CA . MET A 1 80 ? 1.815 -1.197 -1.575 1 97.06 80 MET A CA 1
ATOM 632 C C . MET A 1 80 ? 2.822 -2.064 -2.324 1 97.06 80 MET A C 1
ATOM 634 O O . MET A 1 80 ? 2.57 -3.244 -2.57 1 97.06 80 MET A O 1
ATOM 638 N N . ILE A 1 81 ? 3.922 -1.504 -2.654 1 97.44 81 ILE A N 1
ATOM 639 C CA . ILE A 1 81 ? 4.938 -2.225 -3.414 1 97.44 81 ILE A CA 1
ATOM 640 C C . ILE A 1 81 ? 5.504 -3.361 -2.566 1 97.44 81 ILE A C 1
ATOM 642 O O . ILE A 1 81 ? 5.762 -4.457 -3.076 1 97.44 81 ILE A O 1
ATOM 646 N N . HIS A 1 82 ? 5.68 -3.057 -1.329 1 97.62 82 HIS A N 1
ATOM 647 C CA . HIS A 1 82 ? 6.121 -4.102 -0.412 1 97.62 82 HIS A CA 1
ATOM 648 C C . HIS A 1 82 ? 5.184 -5.305 -0.453 1 97.62 82 HIS A C 1
ATOM 650 O O . HIS A 1 82 ? 5.641 -6.449 -0.502 1 97.62 82 HIS A O 1
ATOM 656 N N . ALA A 1 83 ? 3.916 -5.07 -0.417 1 95.38 83 ALA A N 1
ATOM 657 C CA . ALA A 1 83 ? 2.926 -6.141 -0.474 1 95.38 83 ALA A CA 1
ATOM 658 C C . ALA A 1 83 ? 3.01 -6.898 -1.797 1 95.38 83 ALA A C 1
ATOM 660 O O . ALA A 1 83 ? 2.852 -8.117 -1.833 1 95.38 83 ALA A O 1
ATOM 661 N N . CYS A 1 84 ? 3.232 -6.215 -2.82 1 95.69 84 CYS A N 1
ATOM 662 C CA . CYS A 1 84 ? 3.379 -6.852 -4.125 1 95.69 84 CYS A CA 1
ATOM 663 C C . CYS A 1 84 ? 4.609 -7.746 -4.16 1 95.69 84 CYS A C 1
ATOM 665 O O . CYS A 1 84 ? 4.578 -8.828 -4.742 1 95.69 84 CYS A O 1
ATOM 667 N N . LEU A 1 85 ? 5.66 -7.305 -3.596 1 95.38 85 LEU A N 1
ATOM 668 C CA . LEU A 1 85 ? 6.883 -8.094 -3.529 1 95.38 85 LEU A CA 1
ATOM 669 C C . LEU A 1 85 ? 6.676 -9.352 -2.688 1 95.38 85 LEU A C 1
ATOM 671 O O . LEU A 1 85 ? 7.16 -10.422 -3.039 1 95.38 85 LEU A O 1
ATOM 675 N N . GLU A 1 86 ? 5.992 -9.188 -1.619 1 93.25 86 GLU A N 1
ATOM 676 C CA . GLU A 1 86 ? 5.656 -10.344 -0.789 1 93.25 86 GLU A CA 1
ATOM 677 C C . GLU A 1 86 ? 4.84 -11.367 -1.57 1 93.25 86 GLU A C 1
ATOM 679 O O . GLU A 1 86 ? 5.094 -12.57 -1.484 1 93.25 86 GLU A O 1
ATOM 684 N N . ASP A 1 87 ? 3.855 -10.898 -2.289 1 90 87 ASP A N 1
ATOM 685 C CA . ASP A 1 87 ? 3.014 -11.758 -3.113 1 90 87 ASP A CA 1
ATOM 686 C C . ASP A 1 87 ? 3.844 -12.516 -4.145 1 90 87 ASP A C 1
ATOM 688 O O . ASP A 1 87 ? 3.623 -13.711 -4.371 1 90 87 ASP A O 1
ATOM 692 N N . LYS A 1 88 ? 4.668 -11.797 -4.77 1 90.25 88 LYS A N 1
ATOM 693 C CA . LYS A 1 88 ? 5.531 -12.414 -5.773 1 90.25 88 LYS A CA 1
ATOM 694 C C . LYS A 1 88 ? 6.367 -13.539 -5.164 1 90.25 88 LYS A C 1
ATOM 696 O O . LYS A 1 88 ? 6.527 -14.602 -5.77 1 90.25 88 LYS A O 1
ATOM 701 N N . ARG A 1 89 ? 6.895 -13.305 -4.051 1 86.81 89 ARG A N 1
ATOM 702 C CA . ARG A 1 89 ? 7.699 -14.305 -3.359 1 86.81 89 ARG A CA 1
ATOM 703 C C . ARG A 1 89 ? 6.875 -15.555 -3.049 1 86.81 89 ARG A C 1
ATOM 705 O O . ARG A 1 89 ? 7.355 -16.672 -3.209 1 86.81 89 ARG A O 1
ATOM 712 N N . CYS A 1 90 ? 5.703 -15.352 -2.611 1 82.25 90 CYS A N 1
ATOM 713 C CA . CYS A 1 90 ? 4.824 -16.469 -2.277 1 82.25 90 CYS A CA 1
ATOM 714 C C . CYS A 1 90 ? 4.457 -17.266 -3.523 1 82.25 90 CYS A C 1
ATOM 716 O O . CYS A 1 90 ? 4.402 -18.5 -3.484 1 82.25 90 CYS A O 1
ATOM 718 N N . GLU A 1 91 ? 4.203 -16.562 -4.559 1 82.81 91 GLU A N 1
ATOM 719 C CA . GLU A 1 91 ? 3.91 -17.234 -5.82 1 82.81 91 GLU A CA 1
ATOM 720 C C . GLU A 1 91 ? 5.082 -18.109 -6.273 1 82.81 91 GLU A C 1
ATOM 722 O O . GLU A 1 91 ? 4.887 -19.219 -6.766 1 82.81 91 GLU A O 1
ATOM 727 N N . GLU A 1 92 ? 6.219 -17.578 -6.109 1 81.94 92 GLU A N 1
ATOM 728 C CA . GLU A 1 92 ? 7.418 -18.312 -6.508 1 81.94 92 GLU A CA 1
ATOM 729 C C . GLU A 1 92 ? 7.648 -19.531 -5.613 1 81.94 92 GLU A C 1
ATOM 731 O O . GLU A 1 92 ? 8.078 -20.578 -6.086 1 81.94 92 GLU A O 1
ATOM 736 N N . ALA A 1 93 ? 7.305 -19.391 -4.406 1 79.94 93 ALA A N 1
ATOM 737 C CA . ALA A 1 93 ? 7.441 -20.516 -3.471 1 79.94 93 ALA A CA 1
ATOM 738 C C . ALA A 1 93 ? 6.473 -21.641 -3.814 1 79.94 93 ALA A C 1
ATOM 740 O O . ALA A 1 93 ? 6.848 -22.812 -3.805 1 79.94 93 ALA A O 1
ATOM 741 N N . VAL A 1 94 ? 5.328 -21.344 -4.148 1 76.62 94 VAL A N 1
ATOM 742 C CA . VAL A 1 94 ? 4.301 -22.328 -4.492 1 76.62 94 VAL A CA 1
ATOM 743 C C . VAL A 1 94 ? 4.656 -23 -5.812 1 76.62 94 VAL A C 1
ATOM 745 O O . VAL A 1 94 ? 4.504 -24.219 -5.957 1 76.62 94 VAL A O 1
ATOM 748 N N . ARG A 1 95 ? 5.148 -22.219 -6.68 1 80.75 95 ARG A N 1
ATOM 749 C CA . ARG A 1 95 ? 5.539 -22.766 -7.973 1 80.75 95 ARG A CA 1
ATOM 750 C C . ARG A 1 95 ? 6.699 -23.75 -7.824 1 80.75 95 ARG A C 1
ATOM 752 O O . ARG A 1 95 ? 6.73 -24.797 -8.492 1 80.75 95 ARG A O 1
ATOM 759 N N . THR A 1 96 ? 7.547 -23.391 -6.988 1 80.38 96 THR A N 1
ATOM 760 C CA . THR A 1 96 ? 8.68 -24.266 -6.734 1 80.38 96 THR A CA 1
ATOM 761 C C . THR A 1 96 ? 8.219 -25.562 -6.059 1 80.38 96 THR A C 1
ATOM 763 O O . THR A 1 96 ? 8.664 -26.656 -6.422 1 80.38 96 THR A O 1
ATOM 766 N N . ASP A 1 97 ? 7.363 -25.422 -5.125 1 77.25 97 ASP A N 1
ATOM 767 C CA . ASP A 1 97 ? 6.82 -26.594 -4.441 1 77.25 97 ASP A CA 1
ATOM 768 C C . ASP A 1 97 ? 6.043 -27.484 -5.414 1 77.25 97 ASP A C 1
ATOM 770 O O . ASP A 1 97 ? 6.156 -28.703 -5.367 1 77.25 97 ASP A O 1
ATOM 774 N N . GLN A 1 98 ? 5.301 -26.844 -6.223 1 78.62 98 GLN A N 1
ATOM 775 C CA . GLN A 1 98 ? 4.527 -27.578 -7.219 1 78.62 98 GLN A CA 1
ATOM 776 C C . GLN A 1 98 ? 5.441 -28.281 -8.211 1 78.62 98 GLN A C 1
ATOM 778 O O . GLN A 1 98 ? 5.164 -29.406 -8.625 1 78.62 98 GLN A O 1
ATOM 783 N N . ARG A 1 99 ? 6.488 -27.609 -8.531 1 77.94 99 ARG A N 1
ATOM 784 C CA . ARG A 1 99 ? 7.457 -28.234 -9.43 1 77.94 99 ARG A CA 1
ATOM 785 C C . ARG A 1 99 ? 8.094 -29.453 -8.781 1 77.94 99 ARG A C 1
ATOM 787 O O . ARG A 1 99 ? 8.273 -30.484 -9.43 1 77.94 99 ARG A O 1
ATOM 794 N N . ILE A 1 100 ? 8.328 -29.328 -7.496 1 77 100 ILE A N 1
ATOM 795 C CA . ILE A 1 100 ? 8.914 -30.438 -6.754 1 77 100 ILE A CA 1
ATOM 796 C C . ILE A 1 100 ? 7.902 -31.578 -6.648 1 77 100 ILE A C 1
ATOM 798 O O . ILE A 1 100 ? 8.258 -32.75 -6.816 1 77 100 ILE A O 1
ATOM 802 N N . LEU A 1 101 ? 6.676 -31.25 -6.488 1 79.56 101 LEU A N 1
ATOM 803 C CA . LEU A 1 101 ? 5.617 -32.25 -6.383 1 79.56 101 LEU A CA 1
ATOM 804 C C . LEU A 1 101 ? 5.367 -32.906 -7.73 1 79.56 101 LEU A C 1
ATOM 806 O O . LEU A 1 101 ? 5.203 -34.125 -7.793 1 79.56 101 LEU A O 1
ATOM 810 N N . THR A 1 102 ? 5.383 -32.125 -8.773 1 80.81 102 THR A N 1
ATOM 811 C CA . THR A 1 102 ? 5.184 -32.656 -10.117 1 80.81 102 THR A CA 1
ATOM 812 C C . THR A 1 102 ? 6.355 -33.531 -10.523 1 80.81 102 THR A C 1
ATOM 814 O O . THR A 1 102 ? 6.16 -34.594 -11.117 1 80.81 102 THR A O 1
ATOM 817 N N . GLU A 1 103 ? 7.551 -33.125 -10.188 1 79.44 103 GLU A N 1
ATOM 818 C CA . GLU A 1 103 ? 8.734 -33.906 -10.469 1 79.44 103 GLU A CA 1
ATOM 819 C C . GLU A 1 103 ? 8.719 -35.219 -9.68 1 79.44 103 GLU A C 1
ATOM 821 O O . GLU A 1 103 ? 9.094 -36.281 -10.203 1 79.44 103 GLU A O 1
ATOM 826 N N . GLN A 1 104 ? 8.242 -35.156 -8.453 1 78.5 104 GLN A N 1
ATOM 827 C CA . GLN A 1 104 ? 8.164 -36.344 -7.621 1 78.5 104 GLN A CA 1
ATOM 828 C C . GLN A 1 104 ? 7.07 -37.281 -8.117 1 78.5 104 GLN A C 1
ATOM 830 O O . GLN A 1 104 ? 7.266 -38.5 -8.148 1 78.5 104 GLN A O 1
ATOM 835 N N . GLN A 1 105 ? 6.02 -36.719 -8.539 1 75 105 GLN A N 1
ATOM 836 C CA . GLN A 1 105 ? 4.93 -37.531 -9.07 1 75 105 GLN A CA 1
ATOM 837 C C . GLN A 1 105 ? 5.332 -38.188 -10.383 1 75 105 GLN A C 1
ATOM 839 O O . GLN A 1 105 ? 5 -39.375 -10.625 1 75 105 GLN A O 1
ATOM 844 N N . GLU A 1 106 ? 6.043 -37.438 -11.188 1 75.38 106 GLU A N 1
ATOM 845 C CA . GLU A 1 106 ? 6.539 -37.969 -12.445 1 75.38 106 GLU A CA 1
ATOM 846 C C . GLU A 1 106 ? 7.578 -39.062 -12.203 1 75.38 106 GLU A C 1
ATOM 848 O O . GLU A 1 106 ? 7.602 -40.094 -12.906 1 75.38 106 GLU A O 1
ATOM 853 N N . SER A 1 107 ? 8.328 -38.906 -11.117 1 72.62 107 SER A N 1
ATOM 854 C CA . SER A 1 107 ? 9.305 -39.938 -10.758 1 72.62 107 SER A CA 1
ATOM 855 C C . SER A 1 107 ? 8.625 -41.188 -10.219 1 72.62 107 SER A C 1
ATOM 857 O O . SER A 1 107 ? 9.039 -42.312 -10.531 1 72.62 107 SER A O 1
ATOM 859 N N . MET A 1 108 ? 7.598 -40.969 -9.5 1 72.12 108 MET A N 1
ATOM 860 C CA . MET A 1 108 ? 6.863 -42.094 -8.945 1 72.12 108 MET A CA 1
ATOM 861 C C . MET A 1 108 ? 6.098 -42.844 -10.031 1 72.12 108 MET A C 1
ATOM 863 O O . MET A 1 108 ? 6.055 -44.062 -10.031 1 72.12 108 MET A O 1
ATOM 867 N N . SER A 1 109 ? 5.594 -42.031 -11.008 1 72.81 109 SER A N 1
ATOM 868 C CA . SER A 1 109 ? 4.895 -42.656 -12.133 1 72.81 109 SER A CA 1
ATOM 869 C C . SER A 1 109 ? 5.859 -43.406 -13.031 1 72.81 109 SER A C 1
ATOM 871 O O . SER A 1 109 ? 5.543 -44.5 -13.5 1 72.81 109 SER A O 1
ATOM 873 N N . GLU A 1 110 ? 7.082 -42.906 -13.188 1 70.25 110 GLU A N 1
ATOM 874 C CA . GLU A 1 110 ? 8.117 -43.562 -13.969 1 70.25 110 GLU A CA 1
ATOM 875 C C . GLU A 1 110 ? 8.594 -44.844 -13.266 1 70.25 110 GLU A C 1
ATOM 877 O O . GLU A 1 110 ? 8.82 -45.875 -13.906 1 70.25 110 GLU A O 1
ATOM 882 N N . GLY A 1 111 ? 8.633 -44.781 -12 1 68.06 111 GLY A N 1
ATOM 883 C CA . GLY A 1 111 ? 8.992 -45.969 -11.227 1 68.06 111 GLY A CA 1
ATOM 884 C C . GLY A 1 111 ? 7.945 -47.062 -11.297 1 68.06 111 GLY A C 1
ATOM 885 O O . GLY A 1 111 ? 8.289 -48.25 -11.414 1 68.06 111 GLY A O 1
ATOM 886 N N . GLU A 1 112 ? 6.691 -46.719 -11.273 1 69.81 112 GLU A N 1
ATOM 887 C CA . GLU A 1 112 ? 5.609 -47.688 -11.383 1 69.81 112 GLU A CA 1
ATOM 888 C C . GLU A 1 112 ? 5.59 -48.344 -12.766 1 69.81 112 GLU A C 1
ATOM 890 O O . GLU A 1 112 ? 5.297 -49.531 -12.891 1 69.81 112 GLU A O 1
ATOM 895 N N . LYS A 1 113 ? 5.973 -47.75 -13.82 1 70.69 113 LYS A N 1
ATOM 896 C CA . LYS A 1 113 ? 6.051 -48.281 -15.18 1 70.69 113 LYS A CA 1
ATOM 897 C C . LYS A 1 113 ? 7.215 -49.281 -15.32 1 70.69 113 LYS A C 1
ATOM 899 O O . LYS A 1 113 ? 7.078 -50.312 -15.953 1 70.69 113 LYS A O 1
ATOM 904 N N . VAL A 1 114 ? 8.227 -48.906 -14.609 1 70.94 114 VAL A N 1
ATOM 905 C CA . VAL A 1 114 ? 9.406 -49.75 -14.641 1 70.94 114 VAL A CA 1
ATOM 906 C C . VAL A 1 114 ? 9.109 -51.062 -13.906 1 70.94 114 VAL A C 1
ATOM 908 O O . VAL A 1 114 ? 9.5 -52.125 -14.367 1 70.94 114 VAL A O 1
ATOM 911 N N . LEU A 1 115 ? 8.312 -51 -12.875 1 65.69 115 LEU A N 1
ATOM 912 C CA . LEU A 1 115 ? 7.961 -52.188 -12.102 1 65.69 115 LEU A CA 1
ATOM 913 C C . LEU A 1 115 ? 6.984 -53.062 -12.867 1 65.69 115 LEU A C 1
ATOM 915 O O . LEU A 1 115 ? 7.121 -54.281 -12.867 1 65.69 115 LEU A O 1
ATOM 919 N N . LYS A 1 116 ? 6.102 -52.594 -13.664 1 69.38 116 LYS A N 1
ATOM 920 C CA . LYS A 1 116 ? 5.133 -53.344 -14.453 1 69.38 116 LYS A CA 1
ATOM 921 C C . LYS A 1 116 ? 5.797 -54 -15.648 1 69.38 116 LYS A C 1
ATOM 923 O O . LYS A 1 116 ? 5.484 -55.156 -15.984 1 69.38 116 LYS A O 1
ATOM 928 N N . GLU A 1 117 ? 6.844 -53.25 -16.141 1 70 117 GLU A N 1
ATOM 929 C CA . GLU A 1 117 ? 7.586 -53.812 -17.266 1 70 117 GLU A CA 1
ATOM 930 C C . GLU A 1 117 ? 8.516 -54.938 -16.812 1 70 117 GLU A C 1
ATOM 932 O O . GLU A 1 117 ? 8.688 -55.938 -17.516 1 70 117 GLU A O 1
ATOM 937 N N . GLY A 1 118 ? 8.977 -54.781 -15.633 1 67.06 118 GLY A N 1
ATOM 938 C CA . GLY A 1 118 ? 9.805 -55.844 -15.055 1 67.06 118 GLY A CA 1
ATOM 939 C C . GLY A 1 118 ? 9.031 -57.094 -14.727 1 67.06 118 GLY A C 1
ATOM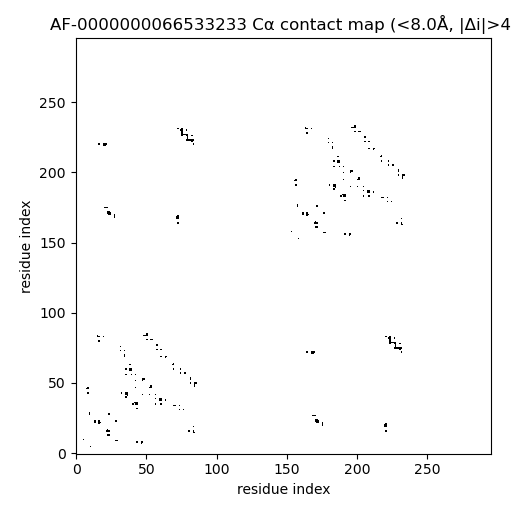 940 O O . GLY A 1 118 ? 9.516 -58.219 -14.953 1 67.06 118 GLY A O 1
ATOM 941 N N . LYS A 1 119 ? 7.801 -57.125 -14.383 1 68.94 119 LYS A N 1
ATOM 942 C CA . LYS A 1 119 ? 6.941 -58.25 -14.07 1 68.94 119 LYS A CA 1
ATOM 943 C C . LYS A 1 119 ? 6.52 -58.969 -15.344 1 68.94 119 LYS A C 1
ATOM 945 O O . LYS A 1 119 ? 6.426 -60.219 -15.352 1 68.94 119 LYS A O 1
ATOM 950 N N . LYS A 1 120 ? 6.359 -58.25 -16.406 1 70.5 120 LYS A N 1
ATOM 951 C CA . LYS A 1 120 ? 6.012 -58.844 -17.688 1 70.5 120 LYS A CA 1
ATOM 952 C C . LYS A 1 120 ? 7.176 -59.656 -18.266 1 70.5 120 LYS A C 1
ATOM 954 O O . LYS A 1 120 ? 6.977 -60.719 -18.844 1 70.5 120 LYS A O 1
ATOM 959 N N . ARG A 1 121 ? 8.383 -59.219 -17.969 1 71.5 121 ARG A N 1
ATOM 960 C CA . ARG A 1 121 ? 9.578 -59.875 -18.469 1 71.5 121 ARG A CA 1
ATOM 961 C C . ARG A 1 121 ? 9.844 -61.156 -17.688 1 71.5 121 ARG A C 1
ATOM 963 O O . ARG A 1 121 ? 10.211 -62.188 -18.266 1 71.5 121 ARG A O 1
ATOM 970 N N . LYS A 1 122 ? 9.547 -61.188 -16.406 1 67.19 122 LYS A N 1
ATOM 971 C CA . LYS A 1 122 ? 9.742 -62.375 -15.562 1 67.19 122 LYS A CA 1
ATOM 972 C C . LYS A 1 122 ? 8.664 -63.438 -15.836 1 67.19 122 LYS A C 1
ATOM 974 O O . LYS A 1 122 ? 8.961 -64.625 -15.883 1 67.19 122 LYS A O 1
ATOM 979 N N . GLY A 1 123 ? 7.488 -62.875 -15.992 1 65.88 123 GLY A N 1
ATOM 980 C CA . GLY A 1 123 ? 6.414 -63.781 -16.375 1 65.88 123 GLY A CA 1
ATOM 981 C C . GLY A 1 123 ? 6.633 -64.438 -17.719 1 65.88 123 GLY A C 1
ATOM 982 O O . GLY A 1 123 ? 6.328 -65.625 -17.891 1 65.88 123 GLY A O 1
ATOM 983 N N . GLY A 1 124 ? 7.168 -63.719 -18.578 1 65.69 124 GLY A N 1
ATOM 984 C CA . GLY A 1 124 ? 7.484 -64.25 -19.906 1 65.69 124 GLY A CA 1
ATOM 985 C C . GLY A 1 124 ? 8.586 -65.312 -19.875 1 65.69 124 GLY A C 1
ATOM 986 O O . GLY A 1 124 ? 8.516 -66.312 -20.578 1 65.69 124 GLY A O 1
ATOM 987 N N . LYS A 1 125 ? 9.633 -65.25 -19.047 1 73.06 125 LYS A N 1
ATOM 988 C CA . LYS A 1 125 ? 10.719 -66.25 -18.906 1 73.06 125 LYS A CA 1
ATOM 989 C C . LYS A 1 125 ? 10.227 -67.5 -18.25 1 73.06 125 LYS A C 1
ATOM 991 O O . LYS A 1 125 ? 10.625 -68.625 -18.641 1 73.06 125 LYS A O 1
ATOM 996 N N . GLU A 1 126 ? 9.391 -67.375 -17.25 1 69.94 126 GLU A N 1
ATOM 997 C CA . GLU A 1 126 ? 8.852 -68.562 -16.562 1 69.94 126 GLU A CA 1
ATOM 998 C C . GLU A 1 126 ? 7.992 -69.375 -17.5 1 69.94 126 GLU A C 1
ATOM 1000 O O . GLU A 1 126 ? 8.055 -70.625 -17.453 1 69.94 126 GLU A O 1
ATOM 1005 N N . VAL A 1 127 ? 7.32 -68.75 -18.391 1 69.31 127 VAL A N 1
ATOM 1006 C CA . VAL A 1 127 ? 6.445 -69.438 -19.344 1 69.31 127 VAL A CA 1
ATOM 1007 C C . VAL A 1 127 ? 7.285 -70.125 -20.391 1 69.31 127 VAL A C 1
ATOM 1009 O O . VAL A 1 127 ? 6.973 -71.312 -20.766 1 69.31 127 VAL A O 1
ATOM 1012 N N . LYS A 1 128 ? 8.367 -69.625 -20.797 1 76.31 128 LYS A N 1
ATOM 1013 C CA . LYS A 1 128 ? 9.273 -70.25 -21.75 1 76.31 128 LYS A CA 1
ATOM 1014 C C . LYS A 1 128 ? 10 -71.438 -21.141 1 76.31 128 LYS A C 1
ATOM 1016 O O . LYS A 1 128 ? 10.172 -72.5 -21.797 1 76.31 128 LYS A O 1
ATOM 1021 N N . GLU A 1 129 ? 10.328 -71.312 -19.922 1 75 129 GLU A N 1
ATOM 1022 C CA . GLU A 1 129 ? 11.016 -72.438 -19.234 1 75 129 GLU A CA 1
ATOM 1023 C C . GLU A 1 129 ? 10.086 -73.625 -19.016 1 75 129 GLU A C 1
ATOM 1025 O O . GLU A 1 129 ? 10.484 -74.75 -19.188 1 75 129 GLU A O 1
ATOM 1030 N N . LYS A 1 130 ? 8.828 -73.375 -18.797 1 75.12 130 LYS A N 1
ATOM 1031 C CA . LYS A 1 130 ? 7.832 -74.438 -18.625 1 75.12 130 LYS A CA 1
ATOM 1032 C C . LYS A 1 130 ? 7.52 -75.125 -19.953 1 75.12 130 LYS A C 1
ATOM 1034 O O . LYS A 1 130 ? 7.402 -76.375 -20 1 75.12 130 LYS A O 1
ATOM 1039 N N . ALA A 1 131 ? 7.539 -74.375 -20.938 1 77.25 131 ALA A N 1
ATOM 1040 C CA . ALA A 1 131 ? 7.285 -74.875 -22.281 1 77.25 131 ALA A CA 1
ATOM 1041 C C . ALA A 1 131 ? 8.438 -75.75 -22.75 1 77.25 131 ALA A C 1
ATOM 1043 O O . ALA A 1 131 ? 8.219 -76.812 -23.359 1 77.25 131 ALA A O 1
ATOM 1044 N N . GLU A 1 132 ? 9.602 -75.438 -22.344 1 75.44 132 GLU A N 1
ATOM 1045 C CA . GLU A 1 132 ? 10.789 -76.188 -22.703 1 75.44 132 GLU A CA 1
ATOM 1046 C C . GLU A 1 132 ? 10.836 -77.5 -21.922 1 75.44 132 GLU A C 1
ATOM 1048 O O . GLU A 1 132 ? 11.219 -78.562 -22.469 1 75.44 132 GLU A O 1
ATOM 1053 N N . LYS A 1 133 ? 10.359 -77.5 -20.75 1 77.19 133 LYS A N 1
ATOM 1054 C CA . LYS A 1 133 ? 10.336 -78.75 -19.922 1 77.19 133 LYS A CA 1
ATOM 1055 C C . LYS A 1 133 ? 9.289 -79.75 -20.406 1 77.19 133 LYS A C 1
ATOM 1057 O O . LYS A 1 133 ? 9.531 -80.938 -20.406 1 77.19 133 LYS A O 1
ATOM 1062 N N . ILE A 1 134 ? 8.258 -79.25 -20.922 1 72.38 134 ILE A N 1
ATOM 1063 C CA . ILE A 1 134 ? 7.191 -80.062 -21.484 1 72.38 134 ILE A CA 1
ATOM 1064 C C . ILE A 1 134 ? 7.656 -80.688 -22.797 1 72.38 134 ILE A C 1
ATOM 1066 O O . ILE A 1 134 ? 7.406 -81.875 -23.031 1 72.38 134 ILE A O 1
ATOM 1070 N N . LYS A 1 135 ? 8.438 -79.938 -23.578 1 79.5 135 LYS A N 1
ATOM 1071 C CA . LYS A 1 135 ? 8.992 -80.438 -24.828 1 79.5 135 LYS A CA 1
ATOM 1072 C C . LYS A 1 135 ? 10.039 -81.5 -24.562 1 79.5 135 LYS A C 1
ATOM 1074 O O . LYS A 1 135 ? 10.086 -82.562 -25.266 1 79.5 135 LYS A O 1
ATOM 1079 N N . GLU A 1 136 ? 10.703 -81.312 -23.547 1 76.75 136 GLU A N 1
ATOM 1080 C CA . GLU A 1 136 ? 11.727 -82.312 -23.188 1 76.75 136 GLU A CA 1
ATOM 1081 C C . GLU A 1 136 ? 11.086 -83.625 -22.688 1 76.75 136 GLU A C 1
ATOM 1083 O O . GLU A 1 136 ? 11.57 -84.688 -22.984 1 76.75 136 GLU A O 1
ATOM 1088 N N . ARG A 1 137 ? 10 -83.562 -22.047 1 72.94 137 ARG A N 1
ATOM 1089 C CA . ARG A 1 137 ? 9.266 -84.75 -21.531 1 72.94 137 ARG A CA 1
ATOM 1090 C C . ARG A 1 137 ? 8.586 -85.5 -22.641 1 72.94 137 ARG A C 1
ATOM 1092 O O . ARG A 1 137 ? 8.555 -86.75 -22.625 1 72.94 137 ARG A O 1
ATOM 1099 N N . ILE A 1 138 ? 8.156 -84.875 -23.594 1 72.19 138 ILE A N 1
ATOM 1100 C CA . ILE A 1 138 ? 7.52 -85.438 -24.766 1 72.19 138 ILE A CA 1
ATOM 1101 C C . ILE A 1 138 ? 8.57 -86.188 -25.609 1 72.19 138 ILE A C 1
ATOM 1103 O O . ILE A 1 138 ? 8.352 -87.312 -26.062 1 72.19 138 ILE A O 1
ATOM 1107 N N . ASP A 1 139 ? 9.695 -85.625 -25.75 1 69.12 139 ASP A N 1
ATOM 1108 C CA . ASP A 1 139 ? 10.773 -86.188 -26.547 1 69.12 139 ASP A CA 1
ATOM 1109 C C . ASP A 1 139 ? 11.344 -87.438 -25.875 1 69.12 139 ASP A C 1
ATOM 1111 O O . ASP A 1 139 ? 11.688 -88.438 -26.547 1 69.12 139 ASP A O 1
ATOM 1115 N N . LYS A 1 140 ? 11.344 -87.438 -24.594 1 69.75 140 LYS A N 1
ATOM 1116 C CA . LYS A 1 140 ? 11.844 -88.625 -23.844 1 69.75 140 LYS A CA 1
ATOM 1117 C C . LYS A 1 140 ? 10.812 -89.75 -23.812 1 69.75 140 LYS A C 1
ATOM 1119 O O . LYS A 1 140 ? 11.172 -90.938 -23.812 1 69.75 140 LYS A O 1
ATOM 1124 N N . GLY A 1 141 ? 9.633 -89.375 -23.75 1 64.31 141 GLY A N 1
ATOM 1125 C CA . GLY A 1 141 ? 8.578 -90.438 -23.781 1 64.31 141 GLY A CA 1
ATOM 1126 C C . GLY A 1 141 ? 8.477 -91.125 -25.109 1 64.31 141 GLY A C 1
ATOM 1127 O O . GLY A 1 141 ? 8.133 -92.312 -25.141 1 64.31 141 GLY A O 1
ATOM 1128 N N . GLU A 1 142 ? 8.672 -90.5 -26.203 1 63.38 142 GLU A N 1
ATOM 1129 C CA . GLU A 1 142 ? 8.602 -91.125 -27.516 1 63.38 142 GLU A CA 1
ATOM 1130 C C . GLU A 1 142 ? 9.734 -92.125 -27.688 1 63.38 142 GLU A C 1
ATOM 1132 O O . GLU A 1 142 ? 9.594 -93.125 -28.438 1 63.38 142 GLU A O 1
ATOM 1137 N N . ASN A 1 143 ? 10.805 -91.938 -27.125 1 60.12 143 ASN A N 1
ATOM 1138 C CA . ASN A 1 143 ? 11.906 -92.875 -27.312 1 60.12 143 ASN A CA 1
ATOM 1139 C C . ASN A 1 143 ? 11.719 -94.125 -26.469 1 60.12 143 ASN A C 1
ATOM 1141 O O . ASN A 1 143 ? 12.414 -95.125 -26.672 1 60.12 143 ASN A O 1
ATOM 1145 N N . SER A 1 144 ? 10.969 -94 -25.5 1 57.06 144 SER A N 1
ATOM 1146 C CA . SER A 1 144 ? 10.883 -95.25 -24.672 1 57.06 144 SER A CA 1
ATOM 1147 C C . SER A 1 144 ? 9.961 -96.25 -25.312 1 57.06 144 SER A C 1
ATOM 1149 O O . SER A 1 144 ? 10.016 -97.438 -24.953 1 57.06 144 SER A O 1
ATOM 1151 N N . ASN A 1 145 ? 8.984 -95.812 -26.016 1 51.94 145 ASN A N 1
ATOM 1152 C CA . ASN A 1 145 ? 8.133 -96.875 -26.516 1 51.94 145 ASN A CA 1
ATOM 1153 C C . ASN A 1 145 ? 8.766 -97.625 -27.703 1 51.94 145 ASN A C 1
ATOM 1155 O O . ASN A 1 145 ? 8.156 -98.5 -28.297 1 51.94 145 ASN A O 1
ATOM 1159 N N . GLN A 1 146 ? 9.781 -97.125 -28.266 1 46.38 146 GLN A N 1
ATOM 1160 C CA . GLN A 1 146 ? 10.219 -97.938 -29.406 1 46.38 146 GLN A CA 1
ATOM 1161 C C . GLN A 1 146 ? 10.969 -99.188 -28.969 1 46.38 146 GLN A C 1
ATOM 1163 O O . GLN A 1 146 ? 11.242 -100.062 -29.781 1 46.38 146 GLN A O 1
ATOM 1168 N N . ASP A 1 147 ? 11.516 -99.125 -27.797 1 44.25 147 ASP A N 1
ATOM 1169 C CA . ASP A 1 147 ? 12.281 -100.375 -27.547 1 44.25 147 ASP A CA 1
ATOM 1170 C C . ASP A 1 147 ? 11.383 -101.5 -27.031 1 44.25 147 ASP A C 1
ATOM 1172 O O . ASP A 1 147 ? 11.859 -102.562 -26.719 1 44.25 147 ASP A O 1
ATOM 1176 N N . LEU A 1 148 ? 10.109 -101.188 -26.719 1 34.06 148 LEU A N 1
ATOM 1177 C CA . LEU A 1 148 ? 9.469 -102.5 -26.547 1 34.06 148 LEU A CA 1
ATOM 1178 C C . LEU A 1 148 ? 8.93 -103 -27.891 1 34.06 148 LEU A C 1
ATOM 1180 O O . LEU A 1 148 ? 8.359 -102.25 -28.672 1 34.06 148 LEU A O 1
ATOM 1184 N N . MET B 1 1 ? -23.969 12.664 -20.891 1 25.94 1 MET B N 1
ATOM 1185 C CA . MET B 1 1 ? -22.594 12.438 -20.438 1 25.94 1 MET B CA 1
ATOM 1186 C C . MET B 1 1 ? -22.578 11.844 -19.031 1 25.94 1 MET B C 1
ATOM 1188 O O . MET B 1 1 ? -23.047 12.469 -18.078 1 25.94 1 MET B O 1
ATOM 1192 N N . GLY B 1 2 ? -23.094 10.672 -18.641 1 35.5 2 GLY B N 1
ATOM 1193 C CA . GLY B 1 2 ? -23.672 10.062 -17.469 1 35.5 2 GLY B CA 1
ATOM 1194 C C . GLY B 1 2 ? -22.766 10.164 -16.234 1 35.5 2 GLY B C 1
ATOM 1195 O O . GLY B 1 2 ? -21.562 9.938 -16.328 1 35.5 2 GLY B O 1
ATOM 1196 N N . SER B 1 3 ? -22.844 11.055 -15.344 1 41.66 3 SER B N 1
ATOM 1197 C CA . SER B 1 3 ? -22.219 11.297 -14.047 1 41.66 3 SER B CA 1
ATOM 1198 C C . SER B 1 3 ? -21.938 9.984 -13.32 1 41.66 3 SER B C 1
ATOM 1200 O O . SER B 1 3 ? -22.859 9.32 -12.844 1 41.66 3 SER B O 1
ATOM 1202 N N . SER B 1 4 ? -21.281 9.062 -13.875 1 45 4 SER B N 1
ATOM 1203 C CA . SER B 1 4 ? -21.031 7.793 -13.203 1 45 4 SER B CA 1
ATOM 1204 C C . SER B 1 4 ? -20.906 7.98 -11.695 1 45 4 SER B C 1
ATOM 1206 O O . SER B 1 4 ? -20.047 8.727 -11.234 1 45 4 SER B O 1
ATOM 1208 N N . HIS B 1 5 ? -21.969 8.125 -11.023 1 52.53 5 HIS B N 1
ATOM 1209 C CA . HIS B 1 5 ? -22.203 8.398 -9.609 1 52.53 5 HIS B CA 1
ATOM 1210 C C . HIS B 1 5 ? -21.203 7.645 -8.742 1 52.53 5 HIS B C 1
ATOM 1212 O O . HIS B 1 5 ? -21.297 6.422 -8.602 1 52.53 5 HIS B O 1
ATOM 1218 N N . SER B 1 6 ? -20.047 8.211 -8.68 1 65.12 6 SER B N 1
ATOM 1219 C CA . SER B 1 6 ? -19.094 7.707 -7.699 1 65.12 6 SER B CA 1
ATOM 1220 C C . SER B 1 6 ? -19.734 7.551 -6.328 1 65.12 6 SER B C 1
ATOM 1222 O O . SER B 1 6 ? -20.469 8.438 -5.875 1 65.12 6 SER B O 1
ATOM 1224 N N . THR B 1 7 ? -19.922 6.391 -5.887 1 83.19 7 THR B N 1
ATOM 1225 C CA . THR B 1 7 ? -20.391 6.176 -4.52 1 83.19 7 THR B CA 1
ATOM 1226 C C . THR B 1 7 ? -19.609 7.043 -3.543 1 83.19 7 THR B C 1
ATOM 1228 O O . THR B 1 7 ? -18.484 7.48 -3.848 1 83.19 7 THR B O 1
ATOM 1231 N N . PRO B 1 8 ? -20.344 7.488 -2.578 1 89.81 8 PRO B N 1
ATOM 1232 C CA . PRO B 1 8 ? -19.641 8.273 -1.562 1 89.81 8 PRO B CA 1
ATOM 1233 C C . PRO B 1 8 ? -18.312 7.648 -1.136 1 89.81 8 PRO B C 1
ATOM 1235 O O . PRO B 1 8 ? -17.344 8.359 -0.899 1 89.81 8 PRO B O 1
ATOM 1238 N N . LEU B 1 9 ? -18.344 6.406 -1.124 1 93.5 9 LEU B N 1
ATOM 1239 C CA . LEU B 1 9 ? -17.125 5.719 -0.708 1 93.5 9 LEU B CA 1
ATOM 1240 C C . LEU B 1 9 ? -16.016 5.895 -1.741 1 93.5 9 LEU B C 1
ATOM 1242 O O . LEU B 1 9 ? -14.867 6.145 -1.385 1 93.5 9 LEU B O 1
ATOM 1246 N N . LEU B 1 10 ? -16.328 5.758 -2.953 1 94.19 10 LEU B N 1
ATOM 1247 C CA . LEU B 1 10 ? -15.344 5.961 -4.02 1 94.19 10 LEU B CA 1
ATOM 1248 C C . LEU B 1 10 ? -14.781 7.379 -3.971 1 94.19 10 LEU B C 1
ATOM 1250 O O . LEU B 1 10 ? -13.57 7.574 -4.09 1 94.19 10 LEU B O 1
ATOM 1254 N N . SER B 1 11 ? -15.641 8.305 -3.779 1 94.06 11 SER B N 1
ATOM 1255 C CA . SER B 1 11 ? -15.203 9.695 -3.705 1 94.06 11 SER B CA 1
ATOM 1256 C C . SER B 1 11 ? -14.297 9.93 -2.504 1 94.06 11 SER B C 1
ATOM 1258 O O . SER B 1 11 ? -13.312 10.664 -2.596 1 94.06 11 SER B O 1
ATOM 1260 N N . ALA B 1 12 ? -14.672 9.328 -1.427 1 94.56 12 ALA B N 1
ATOM 1261 C CA . ALA B 1 12 ? -13.875 9.461 -0.211 1 94.56 12 ALA B CA 1
ATOM 1262 C C . ALA B 1 12 ? -12.477 8.867 -0.401 1 94.56 12 ALA B C 1
ATOM 1264 O O . ALA B 1 12 ? -11.484 9.43 0.066 1 94.56 12 ALA B O 1
ATOM 1265 N N . LEU B 1 13 ? -12.438 7.75 -1.071 1 95.5 13 LEU B N 1
ATOM 1266 C CA . LEU B 1 13 ? -11.156 7.113 -1.342 1 95.5 13 LEU B CA 1
ATOM 1267 C C . LEU B 1 13 ? -10.312 7.973 -2.273 1 95.5 13 LEU B C 1
ATOM 1269 O O . LEU B 1 13 ? -9.109 8.148 -2.045 1 95.5 13 LEU B O 1
ATOM 1273 N N . GLN B 1 14 ? -10.938 8.453 -3.232 1 95.19 14 GLN B N 1
ATOM 1274 C CA . GLN B 1 14 ? -10.219 9.312 -4.176 1 95.19 14 GLN B CA 1
ATOM 1275 C C . GLN B 1 14 ? -9.672 10.555 -3.486 1 95.19 14 GLN B C 1
ATOM 1277 O O . GLN B 1 14 ? -8.562 10.992 -3.777 1 95.19 14 GLN B O 1
ATOM 1282 N N . GLU B 1 15 ? -10.438 11.164 -2.631 1 95.38 15 GLU B N 1
ATOM 1283 C CA . GLU B 1 15 ? -9.984 12.328 -1.878 1 95.38 15 GLU B CA 1
ATOM 1284 C C . GLU B 1 15 ? -8.805 11.969 -0.977 1 95.38 15 GLU B C 1
ATOM 1286 O O . GLU B 1 15 ? -7.816 12.711 -0.916 1 95.38 15 GLU B O 1
ATOM 1291 N N . LEU B 1 16 ? -8.93 10.844 -0.295 1 95.31 16 LEU B N 1
ATOM 1292 C CA . LEU B 1 16 ? -7.871 10.375 0.596 1 95.31 16 LEU B CA 1
ATOM 1293 C C . LEU B 1 16 ? -6.555 10.219 -0.16 1 95.31 16 LEU B C 1
ATOM 1295 O O . LEU B 1 16 ? -5.516 10.703 0.288 1 95.31 16 LEU B O 1
ATOM 1299 N N . LEU B 1 17 ? -6.609 9.57 -1.311 1 95.44 17 LEU B N 1
ATOM 1300 C CA . LEU B 1 17 ? -5.438 9.305 -2.133 1 95.44 17 LEU B CA 1
ATOM 1301 C C . LEU B 1 17 ? -4.922 10.578 -2.783 1 95.44 17 LEU B C 1
ATOM 1303 O O . LEU B 1 17 ? -3.713 10.812 -2.836 1 95.44 17 LEU B O 1
ATOM 1307 N N . GLY B 1 18 ? -5.859 11.406 -3.211 1 94.56 18 GLY B N 1
ATOM 1308 C CA . GLY B 1 18 ? -5.5 12.664 -3.846 1 94.56 18 GLY B CA 1
ATOM 1309 C C . GLY B 1 18 ? -4.723 13.594 -2.932 1 94.56 18 GLY B C 1
ATOM 1310 O O . GLY B 1 18 ? -3.793 14.266 -3.371 1 94.56 18 GLY B O 1
ATOM 1311 N N . GLN B 1 19 ? -5.039 13.648 -1.748 1 93.44 19 GLN B N 1
ATOM 1312 C CA . GLN B 1 19 ? -4.363 14.484 -0.761 1 93.44 19 GLN B CA 1
ATOM 1313 C C . GLN B 1 19 ? -2.906 14.055 -0.588 1 93.44 19 GLN B C 1
ATOM 1315 O O . GLN B 1 19 ? -2.074 14.844 -0.135 1 93.44 19 GLN B O 1
ATOM 1320 N N . ARG B 1 20 ? -2.623 12.891 -0.973 1 92.25 20 ARG B N 1
ATOM 1321 C CA . ARG B 1 20 ? -1.271 12.352 -0.844 1 92.25 20 ARG B CA 1
ATOM 1322 C C . ARG B 1 20 ? -0.606 12.211 -2.209 1 92.25 20 ARG B C 1
ATOM 1324 O O . ARG B 1 20 ? 0.346 11.445 -2.365 1 92.25 20 ARG B O 1
ATOM 1331 N N . LYS B 1 21 ? -1.203 12.805 -3.178 1 91.25 21 LYS B N 1
ATOM 1332 C CA . LYS B 1 21 ? -0.672 12.898 -4.535 1 91.25 21 LYS B CA 1
ATOM 1333 C C . LYS B 1 21 ? -0.605 11.523 -5.191 1 91.25 21 LYS B C 1
ATOM 1335 O O . LYS B 1 21 ? 0.296 11.25 -5.988 1 91.25 21 LYS B O 1
ATOM 1340 N N . LEU B 1 22 ? -1.466 10.719 -4.668 1 93.31 22 LEU B N 1
ATOM 1341 C CA . LEU B 1 22 ? -1.609 9.406 -5.289 1 93.31 22 LEU B CA 1
ATOM 1342 C C . LEU B 1 22 ? -2.824 9.375 -6.211 1 93.31 22 LEU B C 1
ATOM 1344 O O . LEU B 1 22 ? -3.914 9.797 -5.824 1 93.31 22 LEU B O 1
ATOM 1348 N N . LYS B 1 23 ? -2.572 8.961 -7.391 1 91.31 23 LYS B N 1
ATOM 1349 C CA . LYS B 1 23 ? -3.666 8.859 -8.352 1 91.31 23 LYS B CA 1
ATOM 1350 C C . LYS B 1 23 ? -3.811 7.43 -8.875 1 91.31 23 LYS B C 1
ATOM 1352 O O . LYS B 1 23 ? -2.898 6.906 -9.516 1 91.31 23 LYS B O 1
ATOM 1357 N N . ILE B 1 24 ? -4.898 6.902 -8.531 1 91.75 24 ILE B N 1
ATOM 1358 C CA . ILE B 1 24 ? -5.258 5.57 -9.008 1 91.75 24 ILE B CA 1
ATOM 1359 C C . ILE B 1 24 ? -6.457 5.668 -9.945 1 91.75 24 ILE B C 1
ATOM 1361 O O . ILE B 1 24 ? -7.391 6.438 -9.695 1 91.75 24 ILE B O 1
ATOM 1365 N N . GLU B 1 25 ? -6.359 4.895 -11 1 91.44 25 GLU B N 1
ATOM 1366 C CA . GLU B 1 25 ? -7.465 4.898 -11.953 1 91.44 25 GLU B CA 1
ATOM 1367 C C . GLU B 1 25 ? -8.773 4.488 -11.289 1 91.44 25 GLU B C 1
ATOM 1369 O O . GLU B 1 25 ? -8.797 3.559 -10.477 1 91.44 25 GLU B O 1
ATOM 1374 N N . LYS B 1 26 ? -9.797 5.172 -11.734 1 92.94 26 LYS B N 1
ATOM 1375 C CA . LYS B 1 26 ? -11.117 4.918 -11.172 1 92.94 26 LYS B CA 1
ATOM 1376 C C . LYS B 1 26 ? -11.516 3.455 -11.344 1 92.94 26 LYS B C 1
ATOM 1378 O O . LYS B 1 26 ? -12.086 2.848 -10.438 1 92.94 26 LYS B O 1
ATOM 1383 N N . LYS B 1 27 ? -11.219 2.877 -12.477 1 93.81 27 LYS B N 1
ATOM 1384 C CA . LYS B 1 27 ? -11.594 1.498 -12.781 1 93.81 27 LYS B CA 1
ATOM 1385 C C . LYS B 1 27 ? -10.953 0.525 -11.797 1 93.81 27 LYS B C 1
ATOM 1387 O O . LYS B 1 27 ? -11.57 -0.472 -11.406 1 93.81 27 LYS B O 1
ATOM 1392 N N . ILE B 1 28 ? -9.758 0.839 -11.406 1 93.81 28 ILE B N 1
ATOM 1393 C CA . ILE B 1 28 ? -9.039 -0.013 -10.469 1 93.81 28 ILE B CA 1
ATOM 1394 C C . ILE B 1 28 ? -9.688 0.071 -9.086 1 93.81 28 ILE B C 1
ATOM 1396 O O . ILE B 1 28 ? -9.891 -0.95 -8.422 1 93.81 28 ILE B O 1
ATOM 1400 N N . LEU B 1 29 ? -10.07 1.298 -8.664 1 95.31 29 LEU B N 1
ATOM 1401 C CA . LEU B 1 29 ? -10.719 1.484 -7.371 1 95.31 29 LEU B CA 1
ATOM 1402 C C . LEU B 1 29 ? -12.086 0.805 -7.34 1 95.31 29 LEU B C 1
ATOM 1404 O O . LEU B 1 29 ? -12.461 0.213 -6.328 1 95.31 29 LEU B O 1
ATOM 1408 N N . LEU B 1 30 ? -12.734 0.87 -8.438 1 95 30 LEU B N 1
ATOM 1409 C CA . LEU B 1 30 ? -14.039 0.226 -8.516 1 95 30 LEU B CA 1
ATOM 1410 C C . LEU B 1 30 ? -13.906 -1.291 -8.43 1 95 30 LEU B C 1
ATOM 1412 O O . LEU B 1 30 ? -14.672 -1.948 -7.723 1 95 30 LEU B O 1
ATOM 1416 N N . SER B 1 31 ? -12.961 -1.826 -9.133 1 95.62 31 SER B N 1
ATOM 1417 C CA . SER B 1 31 ? -12.695 -3.258 -9.047 1 95.62 31 SER B CA 1
ATOM 1418 C C . SER B 1 31 ? -12.32 -3.672 -7.633 1 95.62 31 SER B C 1
ATOM 1420 O O . SER B 1 31 ? -12.742 -4.727 -7.156 1 95.62 31 SER B O 1
ATOM 1422 N N . PHE B 1 32 ? -11.562 -2.861 -6.977 1 96.62 32 PHE B N 1
ATOM 1423 C CA . PHE B 1 32 ? -11.172 -3.105 -5.594 1 96.62 32 PHE B CA 1
ATOM 1424 C C . PHE B 1 32 ? -12.391 -3.127 -4.684 1 96.62 32 PHE B C 1
ATOM 1426 O O . PHE B 1 32 ? -12.539 -4.031 -3.857 1 96.62 32 PHE B O 1
ATOM 1433 N N . LEU B 1 33 ? -13.242 -2.174 -4.871 1 96.25 33 LEU B N 1
ATOM 1434 C CA . LEU B 1 33 ? -14.438 -2.086 -4.035 1 96.25 33 LEU B CA 1
ATOM 1435 C C . LEU B 1 33 ? -15.367 -3.262 -4.297 1 96.25 33 LEU B C 1
ATOM 1437 O O . LEU B 1 33 ? -16 -3.773 -3.369 1 96.25 33 LEU B O 1
ATOM 1441 N N . ASP B 1 34 ? -15.414 -3.701 -5.508 1 96.31 34 ASP B N 1
ATOM 1442 C CA . ASP B 1 34 ? -16.188 -4.891 -5.836 1 96.31 34 ASP B CA 1
ATOM 1443 C C . ASP B 1 34 ? -15.641 -6.121 -5.117 1 96.31 34 ASP B C 1
ATOM 1445 O O . ASP B 1 34 ? -16.406 -6.938 -4.598 1 96.31 34 ASP B O 1
ATOM 1449 N N . GLU B 1 35 ? -14.352 -6.242 -5.148 1 97.06 35 GLU B N 1
ATOM 1450 C CA . GLU B 1 35 ? -13.711 -7.355 -4.457 1 97.06 35 GLU B CA 1
ATOM 1451 C C . GLU B 1 35 ? -13.938 -7.277 -2.951 1 97.06 35 GLU B C 1
ATOM 1453 O O . GLU B 1 35 ? -14.156 -8.297 -2.297 1 97.06 35 GLU B O 1
ATOM 1458 N N . CYS B 1 36 ? -13.898 -6.082 -2.404 1 96.69 36 CYS B N 1
ATOM 1459 C CA . CYS B 1 36 ? -14.203 -5.891 -0.99 1 96.69 36 CYS B CA 1
ATOM 1460 C C . CYS B 1 36 ? -15.633 -6.324 -0.677 1 96.69 36 CYS B C 1
ATOM 1462 O O . CYS B 1 36 ? -15.883 -6.961 0.348 1 96.69 36 CYS B O 1
ATOM 1464 N N . ASN B 1 37 ? -16.516 -6.004 -1.53 1 95.94 37 ASN B N 1
ATOM 1465 C CA . ASN B 1 37 ? -17.906 -6.379 -1.344 1 95.94 37 ASN B CA 1
ATOM 1466 C C . ASN B 1 37 ? -18.078 -7.895 -1.376 1 95.94 37 ASN B C 1
ATOM 1468 O O . ASN B 1 37 ? -18.859 -8.445 -0.6 1 95.94 37 ASN B O 1
ATOM 1472 N N . ARG B 1 38 ? -17.453 -8.492 -2.201 1 96.69 38 ARG B N 1
ATOM 1473 C CA . ARG B 1 38 ? -17.516 -9.945 -2.305 1 96.69 38 ARG B CA 1
ATOM 1474 C C . ARG B 1 38 ? -16.969 -10.609 -1.046 1 96.69 38 ARG B C 1
ATOM 1476 O O . ARG B 1 38 ? -17.562 -11.555 -0.523 1 96.69 38 ARG B O 1
ATOM 1483 N N . CYS B 1 39 ? -15.891 -10.133 -0.49 1 96.31 39 CYS B N 1
ATOM 1484 C CA . CYS B 1 39 ? -15.188 -10.734 0.634 1 96.31 39 CYS B CA 1
ATOM 1485 C C . CYS B 1 39 ? -15.805 -10.305 1.959 1 96.31 39 CYS B C 1
ATOM 1487 O O . CYS B 1 39 ? -15.773 -11.062 2.936 1 96.31 39 CYS B O 1
ATOM 1489 N N . ALA B 1 40 ? -16.281 -9.078 1.962 1 96.62 40 ALA B N 1
ATOM 1490 C CA . ALA B 1 40 ? -16.766 -8.461 3.193 1 96.62 40 ALA B CA 1
ATOM 1491 C C . ALA B 1 40 ? -17.984 -7.582 2.922 1 96.62 40 ALA B C 1
ATOM 1493 O O . ALA B 1 40 ? -17.906 -6.355 3.025 1 96.62 40 ALA B O 1
ATOM 1494 N N . PRO B 1 41 ? -19.125 -8.148 2.771 1 95.31 41 PRO B N 1
ATOM 1495 C CA . PRO B 1 41 ? -20.312 -7.383 2.379 1 95.31 41 PRO B CA 1
ATOM 1496 C C . PRO B 1 41 ? -20.672 -6.305 3.393 1 95.31 41 PRO B C 1
ATOM 1498 O O . PRO B 1 41 ? -21.234 -5.266 3.021 1 95.31 41 PRO B O 1
ATOM 1501 N N . TRP B 1 42 ? -20.297 -6.457 4.617 1 95.19 42 TRP B N 1
ATOM 1502 C CA . TRP B 1 42 ? -20.594 -5.48 5.656 1 95.19 42 TRP B CA 1
ATOM 1503 C C . TRP B 1 42 ? -19.891 -4.156 5.383 1 95.19 42 TRP B C 1
ATOM 1505 O O . TRP B 1 42 ? -20.344 -3.1 5.836 1 95.19 42 TRP B O 1
ATOM 1515 N N . PHE B 1 43 ? -18.797 -4.164 4.73 1 95.38 43 PHE B N 1
ATOM 1516 C CA . PHE B 1 43 ? -17.922 -3.006 4.602 1 95.38 43 PHE B CA 1
ATOM 1517 C C . PHE B 1 43 ? -18.562 -1.934 3.73 1 95.38 43 PHE B C 1
ATOM 1519 O O . PHE B 1 43 ? -18.531 -0.75 4.078 1 95.38 43 PHE B O 1
ATOM 1526 N N . ILE B 1 44 ? -19.094 -2.377 2.623 1 89.62 44 ILE B N 1
ATOM 1527 C CA . ILE B 1 44 ? -19.672 -1.403 1.704 1 89.62 44 ILE B CA 1
ATOM 1528 C C . ILE B 1 44 ? -20.922 -0.799 2.318 1 89.62 44 ILE B C 1
ATOM 1530 O O . ILE B 1 44 ? -21.219 0.384 2.123 1 89.62 44 ILE B O 1
ATOM 1534 N N . VAL B 1 45 ? -21.641 -1.623 3.059 1 88.62 45 VAL B N 1
ATOM 1535 C CA . VAL B 1 45 ? -22.859 -1.177 3.719 1 88.62 45 VAL B CA 1
ATOM 1536 C C . VAL B 1 45 ? -22.531 -0.143 4.789 1 88.62 45 VAL B C 1
ATOM 1538 O O . VAL B 1 45 ? -23.203 0.883 4.906 1 88.62 45 VAL B O 1
ATOM 1541 N N . SER B 1 46 ? -21.438 -0.347 5.492 1 87.12 46 SER B N 1
ATOM 1542 C CA . SER B 1 46 ? -21.031 0.604 6.52 1 87.12 46 SER B CA 1
ATOM 1543 C C . SER B 1 46 ? -20.5 1.896 5.898 1 87.12 46 SER B C 1
ATOM 1545 O O . SER B 1 46 ? -20.766 2.984 6.418 1 87.12 46 SER B O 1
ATOM 1547 N N . GLY B 1 47 ? -19.703 1.693 4.855 1 83.56 47 GLY B N 1
ATOM 1548 C CA . GLY B 1 47 ? -19.125 2.824 4.152 1 83.56 47 GLY B CA 1
ATOM 1549 C C . GLY B 1 47 ? -18.094 3.576 4.977 1 83.56 47 GLY B C 1
ATOM 1550 O O . GLY B 1 47 ? -17.734 4.707 4.645 1 83.56 47 GLY B O 1
ATOM 1551 N N . SER B 1 48 ? -17.594 3.021 5.992 1 89.5 48 SER B N 1
ATOM 1552 C CA . SER B 1 48 ? -16.703 3.701 6.93 1 89.5 48 SER B CA 1
ATOM 1553 C C . SER B 1 48 ? -15.242 3.525 6.531 1 89.5 48 SER B C 1
ATOM 1555 O O . SER B 1 48 ? -14.82 2.426 6.168 1 89.5 48 SER B O 1
ATOM 1557 N N . LEU B 1 49 ? -14.617 4.668 6.547 1 93.56 49 LEU B N 1
ATOM 1558 C CA . LEU B 1 49 ? -13.188 4.637 6.266 1 93.56 49 LEU B CA 1
ATOM 1559 C C . LEU B 1 49 ? -12.383 4.879 7.539 1 93.56 49 LEU B C 1
ATOM 1561 O O . LEU B 1 49 ? -11.297 5.469 7.492 1 93.56 49 LEU B O 1
ATOM 1565 N N . THR B 1 50 ? -12.961 4.418 8.609 1 93.62 50 THR B N 1
ATOM 1566 C CA . THR B 1 50 ? -12.188 4.477 9.844 1 93.62 50 THR B CA 1
ATOM 1567 C C . THR B 1 50 ? -11.094 3.41 9.852 1 93.62 50 THR B C 1
ATOM 1569 O O . THR B 1 50 ? -11.219 2.385 9.18 1 93.62 50 THR B O 1
ATOM 1572 N N . LEU B 1 51 ? -10.07 3.693 10.633 1 94.88 51 LEU B N 1
ATOM 1573 C CA . LEU B 1 51 ? -8.992 2.721 10.734 1 94.88 51 LEU B CA 1
ATOM 1574 C C . LEU B 1 51 ? -9.5 1.393 11.281 1 94.88 51 LEU B C 1
ATOM 1576 O O . LEU B 1 51 ? -9.055 0.326 10.844 1 94.88 51 LEU B O 1
ATOM 1580 N N . ARG B 1 52 ? -10.406 1.492 12.227 1 94.56 52 ARG B N 1
ATOM 1581 C CA . ARG B 1 52 ? -10.977 0.286 12.82 1 94.56 52 ARG B CA 1
ATOM 1582 C C . ARG B 1 52 ? -11.703 -0.548 11.773 1 94.56 52 ARG B C 1
ATOM 1584 O O . ARG B 1 52 ? -11.5 -1.76 11.68 1 94.56 52 ARG B O 1
ATOM 1591 N N . ALA B 1 53 ? -12.578 0.05 11.047 1 95.75 53 ALA B N 1
ATOM 1592 C CA . ALA B 1 53 ? -13.312 -0.646 9.992 1 95.75 53 ALA B CA 1
ATOM 1593 C C . ALA B 1 53 ? -12.352 -1.194 8.938 1 95.75 53 ALA B C 1
ATOM 1595 O O . ALA B 1 53 ? -12.562 -2.291 8.414 1 95.75 53 ALA B O 1
ATOM 1596 N N . TRP B 1 54 ? -11.328 -0.456 8.617 1 97.56 54 TRP B N 1
ATOM 1597 C CA . TRP B 1 54 ? -10.352 -0.852 7.605 1 97.56 54 TRP B CA 1
ATOM 1598 C C . TRP B 1 54 ? -9.547 -2.062 8.062 1 97.56 54 TRP B C 1
ATOM 1600 O O . TRP B 1 54 ? -9.266 -2.963 7.27 1 97.56 54 TRP B O 1
ATOM 1610 N N . GLU B 1 55 ? -9.242 -2.109 9.312 1 97.19 55 GLU B N 1
ATOM 1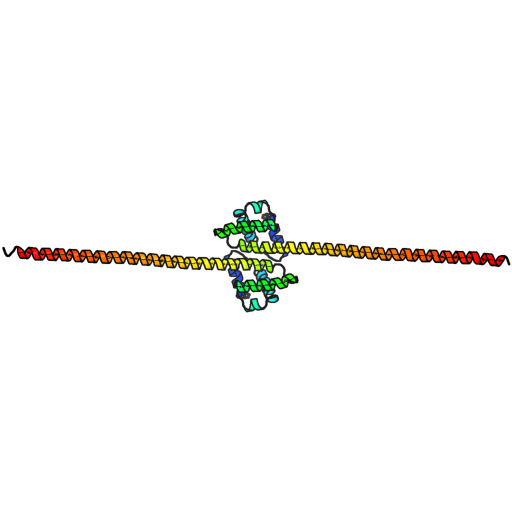611 C CA . GLU B 1 55 ? -8.516 -3.248 9.867 1 97.19 55 GLU B CA 1
ATOM 1612 C C . GLU B 1 55 ? -9.383 -4.504 9.883 1 97.19 55 GLU B C 1
ATOM 1614 O O . GLU B 1 55 ? -8.891 -5.605 9.625 1 97.19 55 GLU B O 1
ATOM 1619 N N . ARG B 1 56 ? -10.633 -4.316 10.172 1 97.38 56 ARG B N 1
ATOM 1620 C CA . ARG B 1 56 ? -11.562 -5.438 10.094 1 97.38 56 ARG B CA 1
ATOM 1621 C C . ARG B 1 56 ? -11.656 -5.973 8.672 1 97.38 56 ARG B C 1
ATOM 1623 O O . ARG B 1 56 ? -11.68 -7.188 8.453 1 97.38 56 ARG B O 1
ATOM 1630 N N . LEU B 1 57 ? -11.766 -5.082 7.777 1 97.88 57 LEU B N 1
ATOM 1631 C CA . LEU B 1 57 ? -11.758 -5.469 6.371 1 97.88 57 LEU B CA 1
ATOM 1632 C C . LEU B 1 57 ? -10.5 -6.27 6.035 1 97.88 57 LEU B C 1
ATOM 1634 O O . LEU B 1 57 ? -10.578 -7.285 5.344 1 97.88 57 LEU B O 1
ATOM 1638 N N . GLY B 1 58 ? -9.375 -5.797 6.523 1 97.88 58 GLY B N 1
ATOM 1639 C CA . GLY B 1 58 ? -8.125 -6.5 6.297 1 97.88 58 GLY B CA 1
ATOM 1640 C C . GLY B 1 58 ? -8.164 -7.949 6.746 1 97.88 58 GLY B C 1
ATOM 1641 O O . GLY B 1 58 ? -7.66 -8.836 6.055 1 97.88 58 GLY B O 1
ATOM 1642 N N . LYS B 1 59 ? -8.742 -8.156 7.844 1 97.56 59 LYS B N 1
ATOM 1643 C CA . LYS B 1 59 ? -8.859 -9.516 8.367 1 97.56 59 LYS B CA 1
ATOM 1644 C C . LYS B 1 59 ? -9.719 -10.383 7.449 1 97.56 59 LYS B C 1
ATOM 1646 O O . LYS B 1 59 ? -9.398 -11.555 7.219 1 97.56 59 LYS B O 1
ATOM 1651 N N . ASP B 1 60 ? -10.766 -9.805 6.965 1 97.44 60 ASP B N 1
ATOM 1652 C CA . ASP B 1 60 ? -11.625 -10.555 6.051 1 97.44 60 ASP B CA 1
ATOM 1653 C C . ASP B 1 60 ? -10.898 -10.867 4.746 1 97.44 60 ASP B C 1
ATOM 1655 O O . ASP B 1 60 ? -11.047 -11.953 4.191 1 97.44 60 ASP B O 1
ATOM 1659 N N . LEU B 1 61 ? -10.148 -9.977 4.23 1 97.19 61 LEU B N 1
ATOM 1660 C CA . LEU B 1 61 ? -9.383 -10.203 3.008 1 97.19 61 LEU B CA 1
ATOM 1661 C C . LEU B 1 61 ? -8.328 -11.281 3.215 1 97.19 61 LEU B C 1
ATOM 1663 O O . LEU B 1 61 ? -8.031 -12.047 2.297 1 97.19 61 LEU B O 1
ATOM 1667 N N . ASP B 1 62 ? -7.809 -11.344 4.441 1 95.44 62 ASP B N 1
ATOM 1668 C CA . ASP B 1 62 ? -6.797 -12.344 4.762 1 95.44 62 ASP B CA 1
ATOM 1669 C C . ASP B 1 62 ? -7.375 -13.758 4.688 1 95.44 62 ASP B C 1
ATOM 1671 O O . ASP B 1 62 ? -6.688 -14.695 4.273 1 95.44 62 ASP B O 1
ATOM 1675 N N . LYS B 1 63 ? -8.594 -13.898 5.094 1 95.56 63 LYS B N 1
ATOM 1676 C CA . LYS B 1 63 ? -9.258 -15.195 4.996 1 95.56 63 LYS B CA 1
ATOM 1677 C C . LYS B 1 63 ? -9.336 -15.664 3.547 1 95.56 63 LYS B C 1
ATOM 1679 O O . LYS B 1 63 ? -9.117 -16.844 3.256 1 95.56 63 LYS B O 1
ATOM 1684 N N . GLU B 1 64 ? -9.625 -14.742 2.701 1 94.12 64 GLU B N 1
ATOM 1685 C CA . GLU B 1 64 ? -9.734 -15.055 1.281 1 94.12 64 GLU B CA 1
ATOM 1686 C C . GLU B 1 64 ? -8.367 -15.352 0.672 1 94.12 64 GLU B C 1
ATOM 1688 O O . GLU B 1 64 ? -8.25 -16.172 -0.236 1 94.12 64 GLU B O 1
ATOM 1693 N N . THR B 1 65 ? -7.391 -14.703 1.136 1 89.69 65 THR B N 1
ATOM 1694 C CA . THR B 1 65 ? -6.027 -14.914 0.672 1 89.69 65 THR B CA 1
ATOM 1695 C C . THR B 1 65 ? -5.562 -16.328 1.001 1 89.69 65 THR B C 1
ATOM 1697 O O . THR B 1 65 ? -4.91 -16.984 0.182 1 89.69 65 THR B O 1
ATOM 1700 N N . THR B 1 66 ? -5.875 -16.828 2.105 1 88.06 66 THR B N 1
ATOM 1701 C CA . THR B 1 66 ? -5.457 -18.141 2.588 1 88.06 66 THR B CA 1
ATOM 1702 C C . THR B 1 66 ? -6.02 -19.25 1.7 1 88.06 66 THR B C 1
ATOM 1704 O O . THR B 1 66 ? -5.379 -20.281 1.507 1 88.06 66 THR B O 1
ATOM 1707 N N . VAL B 1 67 ? -7.129 -19.016 1.113 1 89.62 67 VAL B N 1
ATOM 1708 C CA . VAL B 1 67 ? -7.75 -20.047 0.294 1 89.62 67 VAL B CA 1
ATOM 1709 C C . VAL B 1 67 ? -7.484 -19.781 -1.183 1 89.62 67 VAL B C 1
ATOM 1711 O O . VAL B 1 67 ? -7.98 -20.484 -2.057 1 89.62 67 VAL B O 1
ATOM 1714 N N . GLY B 1 68 ? -6.746 -18.688 -1.422 1 87.44 68 GLY B N 1
ATOM 1715 C CA . GLY B 1 68 ? -6.285 -18.406 -2.775 1 87.44 68 GLY B CA 1
ATOM 1716 C C . GLY B 1 68 ? -7.355 -17.797 -3.658 1 87.44 68 GLY B C 1
ATOM 1717 O O . GLY B 1 68 ? -7.316 -17.938 -4.883 1 87.44 68 GLY B O 1
ATOM 1718 N N . LYS B 1 69 ? -8.328 -17.125 -3.098 1 92.06 69 LYS B N 1
ATOM 1719 C CA . LYS B 1 69 ? -9.469 -16.641 -3.869 1 92.06 69 LYS B CA 1
ATOM 1720 C C . LYS B 1 69 ? -9.414 -15.117 -4.016 1 92.06 69 LYS B C 1
ATOM 1722 O O . LYS B 1 69 ? -10.195 -14.539 -4.766 1 92.06 69 LYS B O 1
ATOM 1727 N N . LEU B 1 70 ? -8.477 -14.492 -3.365 1 94.56 70 LEU B N 1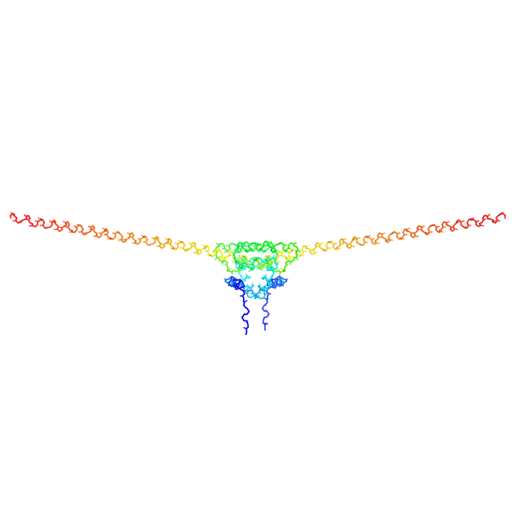
ATOM 1728 C CA . LEU B 1 70 ? -8.406 -13.031 -3.41 1 94.56 70 LEU B CA 1
ATOM 1729 C C . LEU B 1 70 ? -7.797 -12.555 -4.723 1 94.56 70 LEU B C 1
ATOM 1731 O O . LEU B 1 70 ? -6.746 -13.055 -5.141 1 94.56 70 LEU B O 1
ATOM 1735 N N . LYS B 1 71 ? -8.461 -11.602 -5.328 1 94.62 71 LYS B N 1
ATOM 1736 C CA . LYS B 1 71 ? -7.945 -11.039 -6.57 1 94.62 71 LYS B CA 1
ATOM 1737 C C . LYS B 1 71 ? -6.559 -10.43 -6.363 1 94.62 71 LYS B C 1
ATOM 1739 O O . LYS B 1 71 ? -6.32 -9.75 -5.363 1 94.62 71 LYS B O 1
ATOM 1744 N N . PRO B 1 72 ? -5.758 -10.688 -7.32 1 92.19 72 PRO B N 1
ATOM 1745 C CA . PRO B 1 72 ? -4.441 -10.055 -7.23 1 92.19 72 PRO B CA 1
ATOM 1746 C C . PRO B 1 72 ? -4.523 -8.531 -7.125 1 92.19 72 PRO B C 1
ATOM 1748 O O . PRO B 1 72 ? -5.383 -7.914 -7.754 1 92.19 72 PRO B O 1
ATOM 1751 N N . GLY B 1 73 ? -3.662 -7.957 -6.34 1 94.69 73 GLY B N 1
ATOM 1752 C CA . GLY B 1 73 ? -3.619 -6.508 -6.211 1 94.69 73 GLY B CA 1
ATOM 1753 C C . GLY B 1 73 ? -4.496 -5.98 -5.094 1 94.69 73 GLY B C 1
ATOM 1754 O O . GLY B 1 73 ? -4.348 -4.832 -4.668 1 94.69 73 GLY B O 1
ATOM 1755 N N . THR B 1 74 ? -5.395 -6.824 -4.598 1 96.38 74 THR B N 1
ATOM 1756 C CA . THR B 1 74 ? -6.332 -6.355 -3.58 1 96.38 74 THR B CA 1
ATOM 1757 C C . THR B 1 74 ? -5.602 -6.031 -2.281 1 96.38 74 THR B C 1
ATOM 1759 O O . THR B 1 74 ? -5.785 -4.953 -1.713 1 96.38 74 THR B O 1
ATOM 1762 N N . ARG B 1 75 ? -4.75 -6.895 -1.827 1 96.12 75 ARG B N 1
ATOM 1763 C CA . ARG B 1 75 ? -4.07 -6.695 -0.553 1 96.12 75 ARG B CA 1
ATOM 1764 C C . ARG B 1 75 ? -3.066 -5.551 -0.644 1 96.12 75 ARG B C 1
ATOM 1766 O O . ARG B 1 75 ? -2.994 -4.707 0.254 1 96.12 75 ARG B O 1
ATOM 1773 N N . PRO B 1 76 ? -2.35 -5.504 -1.751 1 97 76 PRO B N 1
ATOM 1774 C CA . PRO B 1 76 ? -1.473 -4.344 -1.916 1 97 76 PRO B CA 1
ATOM 1775 C C . PRO B 1 76 ? -2.232 -3.02 -1.87 1 97 76 PRO B C 1
ATOM 1777 O O . PRO B 1 76 ? -1.797 -2.076 -1.205 1 97 76 PRO B O 1
ATOM 1780 N N . LEU B 1 77 ? -3.312 -2.926 -2.525 1 97.25 77 LEU B N 1
ATOM 1781 C CA . LEU B 1 77 ? -4.102 -1.7 -2.518 1 97.25 77 LEU B CA 1
ATOM 1782 C C . LEU B 1 7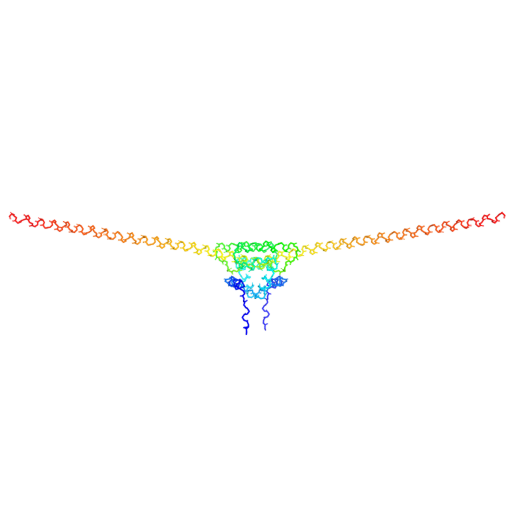7 ? -4.648 -1.414 -1.125 1 97.25 77 LEU B C 1
ATOM 1784 O O . LEU B 1 77 ? -4.629 -0.269 -0.667 1 97.25 77 LEU B O 1
ATOM 1788 N N . TRP B 1 78 ? -5.117 -2.451 -0.49 1 97.88 78 TRP B N 1
ATOM 1789 C CA . TRP B 1 78 ? -5.578 -2.297 0.887 1 97.88 78 TRP B CA 1
ATOM 1790 C C . TRP B 1 78 ? -4.477 -1.715 1.767 1 97.88 78 TRP B C 1
ATOM 1792 O O . TRP B 1 78 ? -4.727 -0.824 2.582 1 97.88 78 TRP B O 1
ATOM 1802 N N . ARG B 1 79 ? -3.307 -2.229 1.649 1 96.81 79 ARG B N 1
ATOM 1803 C CA . ARG B 1 79 ? -2.182 -1.775 2.461 1 96.81 79 ARG B CA 1
ATOM 1804 C C . ARG B 1 79 ? -1.873 -0.305 2.197 1 96.81 79 ARG B C 1
ATOM 1806 O O . ARG B 1 79 ? -1.56 0.444 3.125 1 96.81 79 ARG B O 1
ATOM 1813 N N . MET B 1 80 ? -1.886 0.038 0.959 1 97.06 80 MET B N 1
ATOM 1814 C CA . MET B 1 80 ? -1.634 1.432 0.607 1 97.06 80 MET B CA 1
ATOM 1815 C C . MET B 1 80 ? -2.67 2.352 1.246 1 97.06 80 MET B C 1
ATOM 1817 O O . MET B 1 80 ? -2.316 3.359 1.859 1 97.06 80 MET B O 1
ATOM 1821 N N . ILE B 1 81 ? -3.887 1.997 1.12 1 97.56 81 ILE B N 1
ATOM 1822 C CA . ILE B 1 81 ? -4.961 2.824 1.653 1 97.56 81 ILE B CA 1
ATOM 1823 C C . ILE B 1 81 ? -4.887 2.85 3.178 1 97.56 81 ILE B C 1
ATOM 1825 O O . ILE B 1 81 ? -5.113 3.891 3.801 1 97.56 81 ILE B O 1
ATOM 1829 N N . HIS B 1 82 ? -4.578 1.721 3.705 1 97.62 82 HIS B N 1
ATOM 1830 C CA . HIS B 1 82 ? -4.375 1.659 5.148 1 97.62 82 HIS B CA 1
ATOM 1831 C C . HIS B 1 82 ? -3.326 2.668 5.602 1 97.62 82 HIS B C 1
ATOM 1833 O O . HIS B 1 82 ? -3.523 3.371 6.598 1 97.62 82 HIS B O 1
ATOM 1839 N N . ALA B 1 83 ? -2.242 2.738 4.918 1 95.31 83 ALA B N 1
ATOM 1840 C CA . ALA B 1 83 ? -1.177 3.682 5.246 1 95.31 83 ALA B CA 1
ATOM 1841 C C . ALA B 1 83 ? -1.659 5.121 5.105 1 95.31 83 ALA B C 1
ATOM 1843 O O . ALA B 1 83 ? -1.295 5.984 5.91 1 95.31 83 ALA B O 1
ATOM 1844 N N . CYS B 1 84 ? -2.426 5.367 4.141 1 95.69 84 CYS B N 1
ATOM 1845 C CA . CYS B 1 84 ? -2.979 6.707 3.953 1 95.69 84 CYS B CA 1
ATOM 1846 C C . CYS B 1 84 ? -3.906 7.078 5.102 1 95.69 84 CYS B C 1
ATOM 1848 O O . CYS B 1 84 ? -3.91 8.227 5.559 1 95.69 84 CYS B O 1
ATOM 1850 N N . LEU B 1 85 ? -4.668 6.168 5.527 1 95.38 85 LEU B N 1
ATOM 1851 C CA . LEU B 1 85 ? -5.566 6.398 6.652 1 95.38 85 LEU B CA 1
ATOM 1852 C C . LEU B 1 85 ? -4.781 6.656 7.934 1 95.38 85 LEU B C 1
ATOM 1854 O O . LEU B 1 85 ? -5.145 7.531 8.727 1 95.38 85 LEU B O 1
ATOM 1858 N N . GLU B 1 86 ? -3.764 5.91 8.109 1 93.25 86 GLU B N 1
ATOM 1859 C CA . GLU B 1 86 ? -2.891 6.137 9.258 1 93.25 86 GLU B CA 1
ATOM 1860 C C . GLU B 1 86 ? -2.293 7.543 9.227 1 93.25 86 GLU B C 1
ATOM 1862 O O . GLU B 1 86 ? -2.242 8.219 10.258 1 93.25 86 GLU B O 1
ATOM 1867 N N . ASP B 1 87 ? -1.82 7.953 8.094 1 90.06 87 ASP B N 1
ATOM 1868 C CA . ASP B 1 87 ? -1.251 9.281 7.914 1 90.06 87 ASP B CA 1
ATOM 1869 C C . ASP B 1 87 ? -2.27 10.367 8.258 1 90.06 87 ASP B C 1
ATOM 1871 O O . ASP B 1 87 ? -1.932 11.367 8.898 1 90.06 87 ASP B O 1
ATOM 1875 N N . LYS B 1 88 ? -3.398 10.18 7.738 1 90.5 88 LYS B N 1
ATOM 1876 C CA . LYS B 1 88 ? -4.461 11.148 8 1 90.5 88 LYS B CA 1
ATOM 1877 C C . LYS B 1 88 ? -4.723 11.281 9.5 1 90.5 88 LYS B C 1
ATOM 1879 O O . LYS B 1 88 ? -4.91 12.391 10.008 1 90.5 88 LYS B O 1
ATOM 1884 N N . ARG B 1 89 ? -4.773 10.227 10.156 1 87.06 89 ARG B N 1
ATOM 1885 C CA . ARG B 1 89 ? -4.992 10.227 11.594 1 87.06 89 ARG B CA 1
ATOM 1886 C C . ARG B 1 89 ? -3.887 10.984 12.32 1 87.06 89 ARG B C 1
ATOM 1888 O O . ARG B 1 89 ? -4.156 11.75 13.25 1 87.06 89 ARG B O 1
ATOM 1895 N N . CYS B 1 90 ? -2.703 10.781 11.914 1 82.31 90 CYS B N 1
ATOM 1896 C CA . CYS B 1 90 ? -1.563 11.453 12.531 1 82.31 90 CYS B CA 1
ATOM 1897 C C . CYS B 1 90 ? -1.612 12.953 12.273 1 82.31 90 CYS B C 1
ATOM 1899 O O . CYS B 1 90 ? -1.303 13.75 13.164 1 82.31 90 CYS B O 1
ATOM 1901 N N . GLU B 1 91 ? -1.966 13.297 11.109 1 82.88 91 GLU B N 1
ATOM 1902 C CA . GLU B 1 91 ? -2.109 14.711 10.781 1 82.88 91 GLU B CA 1
ATOM 1903 C C . GLU B 1 91 ? -3.162 15.375 11.664 1 82.88 91 GLU B C 1
ATOM 1905 O O . GLU B 1 91 ? -2.975 16.5 12.117 1 82.88 91 GLU B O 1
ATOM 1910 N N . GLU B 1 92 ? -4.184 14.672 11.852 1 82 92 GLU B N 1
ATOM 1911 C CA . GLU B 1 92 ? -5.266 15.203 12.672 1 82 92 GLU B CA 1
ATOM 1912 C C . GLU B 1 92 ? -4.848 15.312 14.141 1 82 92 GLU B C 1
ATOM 1914 O O . GLU B 1 92 ? -5.219 16.266 14.828 1 82 92 GLU B O 1
ATOM 1919 N N . ALA B 1 93 ? -4.062 14.422 14.57 1 79.56 93 ALA B N 1
ATOM 1920 C CA . ALA B 1 93 ? -3.566 14.445 15.945 1 79.56 93 ALA B CA 1
ATOM 1921 C C . ALA B 1 93 ? -2.631 15.633 16.156 1 79.56 93 ALA B C 1
ATOM 1923 O O . ALA B 1 93 ? -2.723 16.328 17.172 1 79.56 93 ALA B O 1
ATOM 1924 N N . VAL B 1 94 ? -1.829 15.922 15.266 1 76.44 94 VAL B N 1
ATOM 1925 C CA . VAL B 1 94 ? -0.878 17.031 15.352 1 76.44 94 VAL B CA 1
ATOM 1926 C C . VAL B 1 94 ? -1.622 18.359 15.281 1 76.44 94 VAL B C 1
ATOM 1928 O O . VAL B 1 94 ? -1.309 19.281 16.031 1 76.44 94 VAL B O 1
ATOM 1931 N N . ARG B 1 95 ? -2.568 18.375 14.453 1 80.5 95 ARG B N 1
ATOM 1932 C CA . ARG B 1 95 ? -3.355 19.594 14.32 1 80.5 95 ARG B CA 1
ATOM 1933 C C . ARG B 1 95 ? -4.113 19.891 15.609 1 80.5 95 ARG B C 1
ATOM 1935 O O . ARG B 1 95 ? -4.223 21.062 16.016 1 80.5 95 ARG B O 1
ATOM 1942 N N . THR B 1 96 ? -4.582 18.875 16.172 1 79.69 96 THR B N 1
ATOM 1943 C CA . THR B 1 96 ? -5.297 19.047 17.422 1 79.69 96 THR B CA 1
ATOM 1944 C C . THR B 1 96 ? -4.344 19.5 18.531 1 79.69 96 THR B C 1
ATOM 1946 O O . THR B 1 96 ? -4.68 20.391 19.312 1 79.69 96 THR B O 1
ATOM 1949 N N . ASP B 1 97 ? -3.223 18.906 18.578 1 75.75 97 ASP B N 1
ATOM 1950 C CA . ASP B 1 97 ? -2.217 19.297 19.562 1 75.75 97 ASP B CA 1
ATOM 1951 C C . ASP B 1 97 ? -1.771 20.75 19.328 1 75.75 97 ASP B C 1
ATOM 1953 O O . ASP B 1 97 ? -1.604 21.5 20.297 1 75.75 97 ASP B O 1
ATOM 1957 N N . GLN B 1 98 ? -1.586 21.062 18.094 1 77.62 98 GLN B N 1
ATOM 1958 C CA . GLN B 1 98 ? -1.188 22.422 17.75 1 77.62 98 GLN B CA 1
ATOM 1959 C C . GLN B 1 98 ? -2.281 23.422 18.125 1 77.62 98 GLN B C 1
ATOM 1961 O O . GLN B 1 98 ? -1.989 24.516 18.594 1 77.62 98 GLN B O 1
ATOM 1966 N N . ARG B 1 99 ? -3.465 23 17.938 1 76.75 99 ARG B N 1
ATOM 1967 C CA . ARG B 1 99 ? -4.582 23.859 18.312 1 76.75 99 ARG B CA 1
ATOM 1968 C C . ARG B 1 99 ? -4.617 24.062 19.828 1 76.75 99 ARG B C 1
ATOM 1970 O O . ARG B 1 99 ? -4.852 25.188 20.297 1 76.75 99 ARG B O 1
ATOM 1977 N N . ILE B 1 100 ? -4.309 22.969 20.5 1 75.31 100 ILE B N 1
ATOM 1978 C CA . ILE B 1 100 ? -4.285 23.047 21.953 1 75.31 100 ILE B CA 1
ATOM 1979 C C . ILE B 1 100 ? -3.125 23.938 22.406 1 75.31 100 ILE B C 1
ATOM 1981 O O . ILE B 1 100 ? -3.279 24.766 23.312 1 75.31 100 ILE B O 1
ATOM 1985 N N . LEU B 1 101 ? -2.041 23.875 21.75 1 78.75 101 LEU B N 1
ATOM 1986 C CA . LEU B 1 101 ? -0.867 24.672 22.078 1 78.75 101 LEU B CA 1
ATOM 1987 C C . LEU B 1 101 ? -1.089 26.141 21.734 1 78.75 101 LEU B C 1
ATOM 1989 O O . LEU B 1 101 ? -0.73 27.031 22.5 1 78.75 101 LEU B O 1
ATOM 1993 N N . THR B 1 102 ? -1.701 26.359 20.594 1 80.12 102 THR B N 1
ATOM 1994 C CA . THR B 1 102 ? -1.993 27.734 20.156 1 80.12 102 THR B CA 1
ATOM 1995 C C . THR B 1 102 ? -3.027 28.375 21.078 1 80.12 102 THR B C 1
ATOM 1997 O O . THR B 1 102 ? -2.902 29.547 21.438 1 80.12 102 THR B O 1
ATOM 2000 N N . GLU B 1 103 ? -4.016 27.594 21.453 1 78.31 103 GLU B N 1
ATOM 2001 C CA . GLU B 1 103 ? -5.023 28.094 22.391 1 78.31 103 GLU B CA 1
ATOM 2002 C C . GLU B 1 103 ? -4.418 28.391 23.75 1 78.31 103 GLU B C 1
ATOM 2004 O O . GLU B 1 103 ? -4.758 29.391 24.391 1 78.31 103 GLU B O 1
ATOM 2009 N N . GLN B 1 104 ? -3.492 27.562 24.172 1 76.75 104 GLN B N 1
ATOM 2010 C CA . GLN B 1 104 ? -2.828 27.766 25.453 1 76.75 104 GLN B CA 1
ATOM 2011 C C . GLN B 1 104 ? -1.894 28.969 25.406 1 76.75 104 GLN B C 1
ATOM 2013 O O . GLN B 1 104 ? -1.84 29.75 26.344 1 76.75 104 GLN B O 1
ATOM 2018 N N . GLN B 1 105 ? -1.259 29.109 24.328 1 74.69 105 GLN B N 1
ATOM 2019 C CA . GLN B 1 105 ? -0.365 30.25 24.156 1 74.69 105 GLN B CA 1
ATOM 2020 C C . GLN B 1 105 ? -1.148 31.562 24.094 1 74.69 105 GLN B C 1
ATOM 2022 O O . GLN B 1 105 ? -0.732 32.562 24.672 1 74.69 105 GLN B O 1
ATOM 2027 N N . GLU B 1 106 ? -2.254 31.469 23.406 1 75.5 106 GLU B N 1
ATOM 2028 C CA . GLU B 1 106 ? -3.119 32.656 23.328 1 75.5 106 GLU B CA 1
ATOM 2029 C C . GLU B 1 106 ? -3.721 32.969 24.703 1 75.5 106 GLU B C 1
ATOM 2031 O O . GLU B 1 106 ? -3.84 34.156 25.062 1 75.5 106 GLU B O 1
ATOM 2036 N N . SER B 1 107 ? -3.945 31.938 25.484 1 72.19 107 SER B N 1
ATOM 2037 C CA . SER B 1 107 ? -4.449 32.156 26.844 1 72.19 107 SER B CA 1
ATOM 2038 C C . SER B 1 107 ? -3.373 32.719 27.75 1 72.19 107 SER B C 1
ATOM 2040 O O . SER B 1 107 ? -3.654 33.594 28.562 1 72.19 107 SER B O 1
ATOM 2042 N N . MET B 1 108 ? -2.215 32.281 27.547 1 72.12 108 MET B N 1
ATOM 2043 C CA . MET B 1 108 ? -1.104 32.781 28.344 1 72.12 108 MET B CA 1
ATOM 2044 C C . MET B 1 108 ? -0.751 34.188 27.969 1 72.12 108 MET B C 1
ATOM 2046 O O . MET B 1 108 ? -0.468 35.031 28.844 1 72.12 108 MET B O 1
ATOM 2050 N N . SER B 1 109 ? -0.877 34.5 26.641 1 72.25 109 SER B N 1
ATOM 2051 C CA . SER B 1 109 ? -0.621 35.844 26.172 1 72.25 109 SER B CA 1
ATOM 2052 C C . SER B 1 109 ? -1.71 36.812 26.641 1 72.25 109 SER B C 1
ATOM 2054 O O . SER B 1 109 ? -1.419 37.938 27.031 1 72.25 109 SER B O 1
ATOM 2056 N N . GLU B 1 110 ? -2.947 36.344 26.703 1 70.06 110 GLU B N 1
ATOM 2057 C CA . GLU B 1 110 ? -4.055 37.125 27.203 1 70.06 110 GLU B CA 1
ATOM 2058 C C . GLU B 1 110 ? -3.93 37.375 28.703 1 70.06 110 GLU B C 1
ATOM 2060 O O . GLU B 1 110 ? -4.211 38.469 29.188 1 70.06 110 GLU B O 1
ATOM 2065 N N . GLY B 1 111 ? -3.438 36.438 29.375 1 67.25 111 GLY B N 1
ATOM 2066 C CA . GLY B 1 111 ? -3.191 36.562 30.797 1 67.25 111 GLY B CA 1
ATOM 2067 C C . GLY B 1 111 ? -2.086 37.562 31.109 1 67.25 111 GLY B C 1
ATOM 2068 O O . GLY B 1 111 ? -2.203 38.375 32.031 1 67.25 111 GLY B O 1
ATOM 2069 N N . GLU B 1 112 ? -1.036 37.594 30.344 1 69.56 112 GLU B N 1
ATOM 2070 C CA . GLU B 1 112 ? 0.065 38.531 30.531 1 69.56 112 GLU B CA 1
ATOM 2071 C C . GLU B 1 112 ? -0.376 39.938 30.234 1 69.56 112 GLU B C 1
ATOM 2073 O O . GLU B 1 112 ? 0.059 40.875 30.906 1 69.56 112 GLU B O 1
ATOM 2078 N N . LYS B 1 113 ? -1.261 40.25 29.422 1 70.44 113 LYS B N 1
ATOM 2079 C CA . LYS B 1 113 ? -1.795 41.594 29.094 1 70.44 113 LYS B CA 1
ATOM 2080 C C . LYS B 1 113 ? -2.689 42.094 30.219 1 70.44 113 LYS B C 1
ATOM 2082 O O . LYS B 1 113 ? -2.629 43.281 30.578 1 70.44 113 LYS B O 1
ATOM 2087 N N . VAL B 1 114 ? -3.34 41.156 30.766 1 70.44 114 VAL B N 1
ATOM 2088 C CA . VAL B 1 114 ? -4.227 41.5 31.859 1 70.44 114 VAL B CA 1
ATOM 2089 C C . VAL B 1 114 ? -3.398 41.906 33.094 1 70.44 114 VAL B C 1
ATOM 2091 O O . VAL B 1 114 ? -3.721 42.875 33.781 1 70.44 114 VAL B O 1
ATOM 2094 N N . LEU B 1 115 ? -2.285 41.25 33.281 1 65.56 115 LEU B N 1
ATOM 2095 C CA . LEU B 1 115 ? -1.41 41.531 34.406 1 65.56 115 LEU B CA 1
ATOM 2096 C C . LEU B 1 115 ? -0.694 42.875 34.219 1 65.56 115 LEU B C 1
ATOM 2098 O O . LEU B 1 115 ? -0.56 43.656 35.156 1 65.56 115 LEU B O 1
ATOM 2102 N N . LYS B 1 116 ? -0.358 43.312 33.031 1 68.94 116 LYS B N 1
ATOM 2103 C CA . LYS B 1 116 ? 0.32 44.562 32.719 1 68.94 116 LYS B CA 1
ATOM 2104 C C . LYS B 1 116 ? -0.642 45.75 32.844 1 68.94 116 LYS B C 1
ATOM 2106 O O . LYS B 1 116 ? -0.277 46.812 33.344 1 68.94 116 LYS B O 1
ATOM 2111 N N . GLU B 1 117 ? -1.93 45.406 32.5 1 69.94 117 GLU B N 1
ATOM 2112 C CA . GLU B 1 117 ? -2.955 46.438 32.594 1 69.94 117 GLU B CA 1
ATOM 2113 C C . GLU B 1 117 ? -3.373 46.656 34.031 1 69.94 117 GLU B C 1
ATOM 2115 O O . GLU B 1 117 ? -3.646 47.781 34.438 1 69.94 117 GLU B O 1
ATOM 2120 N N . GLY B 1 118 ? -3.32 45.625 34.75 1 66.56 118 GLY B N 1
ATOM 2121 C CA . GLY B 1 118 ? -3.605 45.719 36.188 1 66.56 118 GLY B CA 1
ATOM 2122 C C . GLY B 1 118 ? -2.527 46.469 36.938 1 66.56 118 GLY B C 1
ATOM 2123 O O . GLY B 1 118 ? -2.83 47.25 37.844 1 66.56 118 GLY B O 1
ATOM 2124 N N . LYS B 1 119 ? -1.293 46.469 36.688 1 68.06 119 LYS B N 1
ATOM 2125 C CA . LYS B 1 119 ? -0.176 47.188 37.312 1 68.06 119 LYS B CA 1
ATOM 2126 C C . LYS B 1 119 ? -0.191 48.656 36.969 1 68.06 119 LYS B C 1
ATOM 2128 O O . LYS B 1 119 ? 0.127 49.5 37.812 1 68.06 119 LYS B O 1
ATOM 2133 N N . LYS B 1 120 ? -0.65 49 35.812 1 69.31 120 LYS B N 1
ATOM 2134 C CA . LYS B 1 120 ? -0.763 50.406 35.406 1 69.31 120 LYS B CA 1
ATOM 2135 C C . LYS B 1 120 ? -1.864 51.125 36.188 1 69.31 120 LYS B C 1
ATOM 2137 O O . LYS B 1 120 ? -1.713 52.281 36.562 1 69.31 120 LYS B O 1
ATOM 2142 N N . ARG B 1 121 ? -2.879 50.406 36.531 1 71.12 121 ARG B N 1
ATOM 2143 C CA . ARG B 1 121 ? -4 50.969 37.25 1 71.12 121 ARG B CA 1
ATOM 2144 C C . ARG B 1 121 ? -3.635 51.188 38.719 1 71.12 121 ARG B C 1
ATOM 2146 O O . ARG B 1 121 ? -3.99 52.219 39.312 1 71.12 121 ARG B O 1
ATOM 2153 N N . LYS B 1 122 ? -2.826 50.312 39.281 1 65.88 122 LYS B N 1
ATOM 2154 C CA . LYS B 1 122 ? -2.4 50.469 40.688 1 65.88 122 LYS B CA 1
ATOM 2155 C C . LYS B 1 122 ? -1.367 51.562 40.844 1 65.88 122 LYS B C 1
ATOM 2157 O O . LYS B 1 122 ? -1.412 52.344 41.812 1 65.88 122 LYS B O 1
ATOM 2162 N N . GLY B 1 123 ? -0.507 51.531 39.844 1 65.06 123 GLY B N 1
ATOM 2163 C CA . GLY B 1 123 ? 0.465 52.625 39.844 1 65.06 123 GLY B CA 1
ATOM 2164 C C . GLY B 1 123 ? -0.168 53.969 39.719 1 65.06 123 GLY B C 1
ATOM 2165 O O . GLY B 1 123 ? 0.268 54.938 40.344 1 65.06 123 GLY B O 1
ATOM 2166 N N . GLY B 1 124 ? -1.16 54.062 38.906 1 64.94 124 GLY B N 1
ATOM 2167 C CA . GLY B 1 124 ? -1.89 55.312 38.75 1 64.94 124 GLY B CA 1
ATOM 2168 C C . GLY B 1 124 ? -2.635 55.75 40 1 64.94 124 GLY B C 1
ATOM 2169 O O . GLY B 1 124 ? -2.67 56.938 40.312 1 64.94 124 GLY B O 1
ATOM 2170 N N . LYS B 1 125 ? -3.225 54.906 40.844 1 70.62 125 LYS B N 1
ATOM 2171 C CA . LYS B 1 125 ? -3.916 55.219 42.094 1 70.62 125 LYS B CA 1
ATOM 2172 C C . LYS B 1 125 ? -2.938 55.688 43.156 1 70.62 125 LYS B C 1
ATOM 2174 O O . LYS B 1 125 ? -3.229 56.625 43.906 1 70.62 125 LYS B O 1
ATOM 2179 N N . GLU B 1 126 ? -1.813 55 43.188 1 69.5 126 GLU B N 1
ATOM 2180 C CA . GLU B 1 126 ? -0.805 55.375 44.188 1 69.5 126 GLU B CA 1
ATOM 2181 C C . GLU B 1 126 ? -0.278 56.812 43.938 1 69.5 126 GLU B C 1
ATOM 2183 O O . GLU B 1 126 ? -0.068 57.562 44.875 1 69.5 126 GLU B O 1
ATOM 2188 N N . VAL B 1 127 ? -0.215 57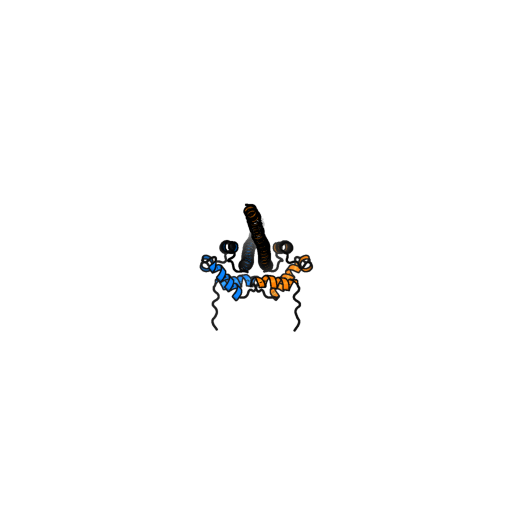.156 42.688 1 70.12 127 VAL B N 1
ATOM 2189 C CA . VAL B 1 127 ? 0.284 58.469 42.312 1 70.12 127 VAL B CA 1
ATOM 2190 C C . VAL B 1 127 ? -0.763 59.531 42.625 1 70.12 127 VAL B C 1
ATOM 2192 O O . VAL B 1 127 ? -0.429 60.594 43.125 1 70.12 127 VAL B O 1
ATOM 2195 N N . LYS B 1 128 ? -1.979 59.281 42.5 1 76.5 128 LYS B N 1
ATOM 2196 C CA . LYS B 1 128 ? -3.066 60.188 42.812 1 76.5 128 LYS B CA 1
ATOM 2197 C C . LYS B 1 128 ? -3.199 60.375 44.344 1 76.5 128 LYS B C 1
ATOM 2199 O O . LYS B 1 128 ? -3.42 61.5 44.812 1 76.5 128 LYS B O 1
ATOM 2204 N N . GLU B 1 129 ? -2.994 59.344 45.062 1 74.69 129 GLU B N 1
ATOM 2205 C CA . GLU B 1 129 ? -3.078 59.438 46.5 1 74.69 129 GLU B CA 1
ATOM 2206 C C . GLU B 1 129 ? -1.919 60.25 47.094 1 74.69 129 GLU B C 1
ATOM 2208 O O . GLU B 1 129 ? -2.111 61.062 48 1 74.69 129 GLU B O 1
ATOM 2213 N N . LYS B 1 130 ? -0.768 60.188 46.469 1 74.19 130 LYS B N 1
ATOM 2214 C CA . LYS B 1 130 ? 0.394 60.938 46.906 1 74.19 130 LYS B CA 1
ATOM 2215 C C . LYS B 1 130 ? 0.232 62.438 46.562 1 74.19 130 LYS B C 1
ATOM 2217 O O . LYS B 1 130 ? 0.553 63.312 47.344 1 74.19 130 LYS B O 1
ATOM 2222 N N . ALA B 1 131 ? -0.353 62.656 45.469 1 76.88 131 ALA B N 1
ATOM 2223 C CA . ALA B 1 131 ? -0.6 64 45.031 1 76.88 131 ALA B CA 1
ATOM 2224 C C . ALA B 1 131 ? -1.645 64.688 45.938 1 76.88 131 ALA B C 1
ATOM 2226 O O . ALA B 1 131 ? -1.509 65.875 46.281 1 76.88 131 ALA B O 1
ATOM 2227 N N . GLU B 1 132 ? -2.586 63.938 46.344 1 73.88 132 GLU B N 1
ATOM 2228 C CA . GLU B 1 132 ? -3.625 64.438 47.25 1 73.88 132 GLU B CA 1
ATOM 2229 C C . GLU B 1 132 ? -3.07 64.75 48.625 1 73.88 132 GLU B C 1
ATOM 2231 O O . GLU B 1 132 ? -3.434 65.75 49.25 1 73.88 132 GLU B O 1
ATOM 2236 N N . LYS B 1 133 ? -2.152 63.969 49.062 1 75.75 133 LYS B N 1
ATOM 2237 C CA . LYS B 1 133 ? -1.531 64.188 50.344 1 75.75 133 LYS B CA 1
ATOM 2238 C C . LYS B 1 133 ? -0.625 65.438 50.344 1 75.75 133 LYS B C 1
ATOM 2240 O O . LYS B 1 133 ? -0.591 66.188 51.312 1 75.75 133 LYS B O 1
ATOM 2245 N N . ILE B 1 134 ? -0.033 65.688 49.312 1 71.5 134 ILE B N 1
ATOM 2246 C CA . ILE B 1 134 ? 0.825 66.875 49.156 1 71.5 134 ILE B CA 1
ATOM 2247 C C . ILE B 1 134 ? -0.029 68.125 49.094 1 71.5 134 ILE B C 1
ATOM 2249 O O . ILE B 1 134 ? 0.311 69.125 49.688 1 71.5 134 ILE B O 1
ATOM 2253 N N . LYS B 1 135 ? -1.19 68 48.469 1 78.44 135 LYS B N 1
ATOM 2254 C CA . LYS B 1 135 ? -2.121 69.125 48.375 1 78.44 135 LYS B CA 1
ATOM 2255 C C . LYS B 1 135 ? -2.717 69.438 49.75 1 78.44 135 LYS B C 1
ATOM 2257 O O . LYS B 1 135 ? -2.863 70.625 50.125 1 78.44 135 LYS B O 1
ATOM 2262 N N . GLU B 1 136 ? -2.924 68.438 50.438 1 75.62 136 GLU B N 1
ATOM 2263 C CA . GLU B 1 136 ? -3.465 68.625 51.781 1 75.62 136 GLU B CA 1
ATOM 2264 C C . GLU B 1 136 ? -2.43 69.25 52.719 1 75.62 136 GLU B C 1
ATOM 2266 O O . GLU B 1 136 ? -2.766 70.125 53.562 1 75.62 136 GLU B O 1
ATOM 2271 N N . ARG B 1 137 ? -1.203 68.938 52.594 1 72.06 137 ARG B N 1
ATOM 2272 C CA . ARG B 1 137 ? -0.11 69.5 53.375 1 72.06 137 ARG B CA 1
ATOM 2273 C C . ARG B 1 137 ? 0.158 70.938 53.031 1 72.06 137 ARG B C 1
ATOM 2275 O O . ARG B 1 137 ? 0.434 71.812 53.906 1 72.06 137 ARG B O 1
ATOM 2282 N N . ILE B 1 138 ? 0.013 71.312 51.875 1 71.38 138 ILE B N 1
ATOM 2283 C CA . ILE B 1 138 ? 0.186 72.688 51.406 1 71.38 138 ILE B CA 1
ATOM 2284 C C . ILE B 1 138 ? -0.968 73.562 51.906 1 71.38 138 ILE B C 1
ATOM 2286 O O . ILE B 1 138 ? -0.754 74.688 52.375 1 71.38 138 ILE B O 1
ATOM 2290 N N . ASP B 1 139 ? -2.125 73.062 51.938 1 68.19 139 ASP B N 1
ATOM 2291 C CA . ASP B 1 139 ? -3.301 73.812 52.375 1 68.19 139 ASP B CA 1
ATOM 2292 C C . ASP B 1 139 ? -3.258 74 53.906 1 68.19 139 ASP B C 1
ATOM 2294 O O . ASP B 1 139 ? -3.654 75.062 54.375 1 68.19 139 ASP B O 1
ATOM 2298 N N . LYS B 1 140 ? -2.697 73.125 54.625 1 68.19 140 LYS B N 1
ATOM 2299 C CA . LYS B 1 140 ? -2.578 73.25 56.062 1 68.19 140 LYS B CA 1
ATOM 2300 C C . LYS B 1 140 ? -1.434 74.188 56.438 1 68.19 140 LYS B C 1
ATOM 2302 O O . LYS B 1 140 ? -1.521 74.875 57.438 1 68.19 140 LYS B O 1
ATOM 2307 N N . GLY B 1 141 ? -0.434 74.188 55.719 1 63.75 141 GLY B N 1
ATOM 2308 C CA . GLY B 1 141 ? 0.679 75.062 56 1 63.75 141 GLY B CA 1
ATOM 2309 C C . GLY B 1 141 ? 0.348 76.5 55.719 1 63.75 141 GLY B C 1
ATOM 2310 O O . GLY B 1 141 ? 0.86 77.438 56.406 1 63.75 141 GLY B O 1
ATOM 2311 N N . GLU B 1 142 ? -0.407 76.875 54.781 1 62.59 142 GLU B N 1
ATOM 2312 C CA . GLU B 1 142 ? -0.757 78.25 54.531 1 62.59 142 GLU B CA 1
ATOM 2313 C C . GLU B 1 142 ? -1.621 78.812 55.625 1 62.59 142 GLU B C 1
ATOM 2315 O O . GLU B 1 142 ? -1.623 80.062 55.844 1 62.59 142 GLU B O 1
ATOM 2320 N N . ASN B 1 143 ? -2.367 78.062 56.281 1 59.03 143 ASN B N 1
ATOM 2321 C CA . ASN B 1 143 ? -3.201 78.688 57.344 1 59.03 143 ASN B CA 1
ATOM 2322 C C . ASN B 1 143 ? -2.402 78.938 58.594 1 59.03 143 ASN B C 1
ATOM 2324 O O . ASN B 1 143 ? -2.889 79.625 59.531 1 59.03 143 ASN B O 1
ATOM 2328 N N . SER B 1 144 ? -1.347 78.312 58.75 1 55.69 144 SER B N 1
ATOM 2329 C CA . SER B 1 144 ? -0.686 78.562 60.031 1 55.69 144 SER B CA 1
ATOM 2330 C C . SER B 1 144 ? 0.081 79.875 60 1 55.69 144 SER B C 1
ATOM 2332 O O . SER B 1 144 ? 0.455 80.438 61.062 1 55.69 144 SER B O 1
ATOM 2334 N N . ASN B 1 145 ? 0.551 80.312 58.906 1 51.38 145 ASN B N 1
ATOM 2335 C CA . ASN B 1 145 ? 1.303 81.562 59.062 1 51.38 145 ASN B CA 1
ATOM 2336 C C . ASN B 1 145 ? 0.375 82.75 59.219 1 51.38 145 ASN B C 1
ATOM 2338 O O . ASN B 1 145 ? 0.837 83.875 59.312 1 51.38 145 ASN B O 1
ATOM 2342 N N . GLN B 1 146 ? -0.85 82.688 58.969 1 45.53 146 GLN B N 1
ATOM 2343 C CA . GLN B 1 146 ? -1.538 83.938 59.125 1 45.53 146 GLN B CA 1
ATOM 2344 C C . GLN B 1 146 ? -1.759 84.312 60.594 1 45.53 146 GLN B C 1
ATOM 2346 O O . GLN B 1 146 ? -2.16 85.375 60.906 1 45.53 146 GLN B O 1
ATOM 2351 N N . ASP B 1 147 ? -1.759 83.312 61.469 1 43.38 147 ASP B N 1
ATOM 2352 C CA . ASP B 1 147 ? -2.066 83.812 62.812 1 43.38 147 ASP B CA 1
ATOM 2353 C C . ASP B 1 147 ? -0.819 84.375 63.5 1 43.38 147 ASP B C 1
ATOM 2355 O O . ASP B 1 147 ? -0.874 84.812 64.625 1 43.38 147 ASP B O 1
ATOM 2359 N N . LEU B 1 148 ? 0.367 84.312 62.844 1 33 148 LEU B N 1
ATOM 2360 C CA . LEU B 1 148 ? 1.221 85.25 63.594 1 33 148 LEU B CA 1
ATOM 2361 C C . LEU B 1 148 ? 1.121 86.625 63 1 33 148 LEU B C 1
ATOM 2363 O O . LEU B 1 148 ? 1.089 86.812 61.75 1 33 148 LEU B O 1
#

pLDDT: mean 82.75, std 15.35, range [25.33, 97.88]

Sequence (296 aa):
MGSSHSTPLLSALQELLGQRKLKIEKKILLSFLDECNRCAPWFIVSGSLTLRAWERLGKDLDKETTVGKLKPGTRPLWRMIHACLEDKRCEEAVRTDQRILTEQQESMSEGEKVLKEGKKRKGGKEVKEKAEKIKERIDKGENSNQDLMGSSHSTPLLSALQELLGQRKLKIEKKILLSFLDECNRCAPWFIVSGSLTLRAWERLGKDLDKETTVGKLKPGTRPLWRMIHACLEDKRCEEAVRTDQRILTEQQESMSEGEKVLKEGKKRKGGKEVKEKAEKIKERIDKGENSNQDL

Foldseek 3Di:
DDPPPQPPLLVVLQVLCVVVVHDDDSVVVVVLVVLLCVQPVVLVVVSDPALVSLVVSLVSLVVCVVVPNRDPPNNVVSVVSSVSNVVVVVVVVVVVVVVVVVVVVVVVVVVVVVVVVVVVVVVVVVVVVVVVVVVVVVVVVVVVVVVD/DDVPPQPPLLVVLQVLCVVVVHDDDSVVVVVLVVLLCVQPVVLVVVSDPALVSLVVSLVSLVVCVVVPNRDPPNNVVSVVSSVSNVVVVVVVVVVVVVVVVVVVVVVVVVVVVVVVVVVVVVVVVVVVVVVVVVVVVVVVVVVVVVVD

InterPro domains:
  IPR003322 Beta-retroviral matrix protein [PF02337] (10-86)
  IPR010999 Retroviral matrix protein [SSF47836] (1-88)
  IPR038124 Beta-retroviral matrix superfamily [G3DSA:1.10.150.490] (1-95)
  IPR050195 Primate lentivirus group Gag polyprotein-like [PTHR40389] (1-143)